Protein AF-A0A7J4FW94-F1 (afdb_monomer_lite)

pLDDT: mean 85.37, std 9.9, range [46.47, 96.25]

Radius of gyration: 29.59 Å; chains: 1; bounding box: 64×54×80 Å

Foldseek 3Di:
DVVVVVVVVVVVCVPDPVVVVVCPVVVVVVVVVVCCVVPNDPDFCLALWAKKKKFWAPDDADPVLVVQLVVVVVVVVFAPWDWDWDADPPPRTIMIIIDTSHHDDCVVCVVSCCVRRNDAAQKKKKKWAAPDDADPCNQVVLCVQQDVFKDWDADPVRSMIMIIGNDDDPVSSVVVVCVRGPPPIDMDIDHHGIDMDTHDNNVNVVCCCPVVND

Sequence (214 aa):
MSKIFDDMYSKLTERVNYKLLFLVPVILAAVMIFLIILRGIPLGIDFQGGTLIKVTLDTPIDTTILNGLRTDLESMGLEDLRIYLGRERVTGENILTIKTLTFVNKTRIFPILESHLGELSEIDIVTTYIIENIPPGFEDKLKSRLGGHVDVQFDRNTSLLRISAYELDEKQIFFILQNYLSENLTVNFEKKNFNMKVVGPTLGKAFREQGMGA

Secondary structure (DSSP, 8-state):
-HHHHHHHHHHHHHHS-HHHHTHHHHHHHHHHHHHHHHH-----HHHH-EEEEEEEESSPPPHHHHHHHHHHHHHTT-TT-EEEEEE-TTT--EEEEEEESS---HHHHHHHHHHHH----SSEEEEEE--S-PPTTHHHHHHHHH-TT-EEEEETTTTEEEEEESS--HHHHHHHHHTTS-S---EEEE---EEEEEEP-HHHHHHHHHHS--

Structure (mmCIF, N/CA/C/O backbone):
data_AF-A0A7J4FW94-F1
#
_entry.id   AF-A0A7J4FW94-F1
#
loop_
_atom_site.group_PDB
_atom_site.id
_atom_site.type_symbol
_atom_site.label_atom_id
_atom_site.label_alt_id
_atom_site.label_comp_id
_atom_site.label_asym_id
_atom_site.label_entity_id
_atom_site.label_seq_id
_atom_site.pdbx_PDB_ins_code
_atom_site.Cartn_x
_atom_site.Cartn_y
_atom_site.Cartn_z
_atom_site.occupancy
_atom_site.B_iso_or_equiv
_atom_site.auth_seq_id
_atom_site.auth_comp_id
_atom_site.auth_asym_id
_atom_site.auth_atom_id
_atom_site.pdbx_PDB_model_num
ATOM 1 N N . MET A 1 1 ? 24.490 43.438 -41.515 1.00 52.56 1 MET A N 1
ATOM 2 C CA . MET A 1 1 ? 24.451 42.230 -40.665 1.00 52.56 1 MET A CA 1
ATOM 3 C C . MET A 1 1 ? 24.293 40.942 -41.482 1.00 52.56 1 MET A C 1
ATOM 5 O O . MET A 1 1 ? 24.972 39.993 -41.134 1.00 52.56 1 MET A O 1
ATOM 9 N N . SER A 1 2 ? 23.534 40.898 -42.596 1.00 62.56 2 SER A N 1
ATOM 10 C CA . SER A 1 2 ? 23.384 39.657 -43.400 1.00 62.56 2 SER A CA 1
ATOM 11 C C . SER A 1 2 ? 24.680 39.163 -44.067 1.00 62.56 2 SER A C 1
ATOM 13 O O . SER A 1 2 ? 25.006 37.996 -43.923 1.00 62.56 2 SER A O 1
ATOM 15 N N . LYS A 1 3 ? 25.495 40.049 -44.667 1.00 62.38 3 LYS A N 1
ATOM 16 C CA . LYS A 1 3 ? 26.733 39.657 -45.381 1.00 62.38 3 LYS A CA 1
ATOM 17 C C . LYS A 1 3 ? 27.748 38.855 -44.552 1.00 62.38 3 LYS A C 1
ATOM 19 O O . LYS A 1 3 ? 28.497 38.074 -45.119 1.00 62.38 3 LYS A O 1
ATOM 24 N N . ILE A 1 4 ? 27.794 39.059 -43.232 1.00 65.44 4 ILE A N 1
ATOM 25 C CA . ILE A 1 4 ? 28.706 38.323 -42.337 1.00 65.44 4 ILE A CA 1
ATOM 26 C C . ILE A 1 4 ? 28.192 36.897 -42.109 1.00 65.44 4 ILE A C 1
ATOM 28 O O . ILE A 1 4 ? 28.977 35.955 -42.126 1.00 65.44 4 ILE A O 1
ATOM 32 N N . PHE A 1 5 ? 26.875 36.732 -41.949 1.00 62.81 5 PHE A N 1
ATOM 33 C CA . PHE A 1 5 ? 26.258 35.409 -41.875 1.00 62.81 5 PHE A CA 1
ATOM 34 C C . PHE A 1 5 ? 26.373 34.678 -43.215 1.00 62.81 5 PHE A C 1
ATOM 36 O O . PHE A 1 5 ? 26.763 33.517 -43.220 1.00 62.81 5 PHE A O 1
ATOM 43 N N . ASP A 1 6 ? 26.138 35.363 -44.335 1.00 65.50 6 ASP A N 1
ATOM 44 C CA . ASP A 1 6 ? 26.256 34.781 -45.677 1.00 65.50 6 ASP A CA 1
ATOM 45 C C . ASP A 1 6 ? 27.689 34.280 -45.960 1.00 65.50 6 ASP A C 1
ATOM 47 O O . ASP A 1 6 ? 27.870 33.174 -46.467 1.00 65.50 6 ASP A O 1
ATOM 51 N N . ASP A 1 7 ? 28.719 35.035 -45.556 1.00 69.62 7 ASP A N 1
ATOM 52 C CA . ASP A 1 7 ? 30.130 34.642 -45.702 1.00 69.62 7 ASP A CA 1
ATOM 53 C C . ASP A 1 7 ? 30.524 33.486 -44.761 1.00 69.62 7 ASP A C 1
ATOM 55 O O . ASP A 1 7 ? 31.273 32.586 -45.146 1.00 69.62 7 ASP A O 1
ATOM 59 N N . MET A 1 8 ? 29.978 33.453 -43.539 1.00 63.09 8 MET A N 1
ATOM 60 C CA . MET A 1 8 ? 30.178 32.332 -42.614 1.00 63.09 8 MET A CA 1
ATOM 61 C C . MET A 1 8 ? 29.514 31.044 -43.107 1.00 63.09 8 MET A C 1
ATOM 63 O O . MET A 1 8 ? 30.152 29.992 -43.081 1.00 63.09 8 MET A O 1
ATOM 67 N N . TYR A 1 9 ? 28.264 31.113 -43.575 1.00 63.78 9 TYR A N 1
ATOM 68 C CA . TYR A 1 9 ? 27.556 29.963 -44.143 1.00 63.78 9 TYR A CA 1
ATOM 69 C C . TYR A 1 9 ? 28.253 29.458 -45.407 1.00 63.78 9 TYR A C 1
ATOM 71 O O . TYR A 1 9 ? 28.489 28.257 -45.515 1.00 63.78 9 TYR A O 1
ATOM 79 N N . SER A 1 10 ? 28.671 30.365 -46.298 1.00 66.06 10 SER A N 1
ATOM 80 C CA . SER A 1 10 ? 29.433 30.034 -47.507 1.00 66.06 10 SER A CA 1
ATOM 81 C C . SER A 1 10 ? 30.714 29.256 -47.174 1.00 66.06 10 SER A C 1
ATOM 83 O O . SER A 1 10 ? 30.904 28.137 -47.656 1.00 66.06 10 SER A O 1
ATOM 85 N N . LYS A 1 11 ? 31.529 29.760 -46.234 1.00 65.62 11 LYS A N 1
ATOM 86 C CA . LYS A 1 11 ? 32.776 29.104 -45.790 1.00 65.62 11 LYS A CA 1
ATOM 87 C C . LYS A 1 11 ? 32.553 27.760 -45.090 1.00 65.62 11 LYS A C 1
ATOM 89 O O . LYS A 1 11 ? 33.383 26.857 -45.215 1.00 65.62 11 LYS A O 1
ATOM 94 N N . LEU A 1 12 ? 31.446 27.605 -44.361 1.00 61.81 12 LEU A N 1
ATOM 95 C CA . LEU A 1 12 ? 31.038 26.329 -43.758 1.00 61.81 12 LEU A CA 1
ATOM 96 C C . LEU A 1 12 ? 30.643 25.301 -44.829 1.00 61.81 12 LEU A C 1
ATOM 98 O O . LEU A 1 12 ? 31.068 24.149 -44.752 1.00 61.81 12 LEU A O 1
ATOM 102 N N . THR A 1 13 ? 29.889 25.720 -45.848 1.00 61.09 13 THR A N 1
ATOM 103 C CA . THR A 1 13 ? 29.451 24.849 -46.953 1.00 61.09 13 THR A CA 1
ATOM 104 C C . THR A 1 13 ? 30.549 24.525 -47.968 1.00 61.09 13 THR A C 1
ATOM 106 O O . THR A 1 13 ? 30.463 23.508 -48.650 1.00 61.09 13 THR A O 1
ATOM 109 N N . GLU A 1 14 ? 31.593 25.351 -48.056 1.00 66.88 14 GLU A N 1
ATOM 110 C CA . GLU A 1 14 ? 32.739 25.141 -48.950 1.00 66.88 14 GLU A CA 1
ATOM 111 C C . GLU A 1 14 ? 33.724 24.096 -48.394 1.00 66.88 14 GLU A C 1
ATOM 113 O O . GLU A 1 14 ? 34.316 23.328 -49.150 1.00 66.88 14 GLU A O 1
ATOM 118 N N . ARG A 1 15 ? 33.869 24.011 -47.061 1.00 66.31 15 ARG A N 1
ATOM 119 C CA . ARG A 1 15 ? 34.731 23.013 -46.398 1.00 66.31 15 ARG A CA 1
ATOM 120 C C . ARG A 1 15 ? 34.029 21.704 -46.060 1.00 66.31 15 ARG A C 1
ATOM 122 O O . ARG A 1 15 ? 34.691 20.672 -45.975 1.00 66.31 15 ARG A O 1
ATOM 129 N N . VAL A 1 16 ? 32.717 21.730 -45.836 1.00 67.44 16 VAL A N 1
ATOM 130 C CA . VAL A 1 16 ? 31.944 20.544 -45.463 1.00 67.44 16 VAL A CA 1
ATOM 131 C C . VAL A 1 16 ? 30.993 20.199 -46.597 1.00 67.44 16 VAL A C 1
ATOM 133 O O . VAL A 1 16 ? 30.073 20.951 -46.904 1.00 67.44 16 VAL A O 1
ATOM 136 N N . ASN A 1 17 ? 31.198 19.034 -47.213 1.00 73.88 17 ASN A N 1
ATOM 137 C CA . ASN A 1 17 ? 30.331 18.548 -48.278 1.00 73.88 17 ASN A CA 1
ATOM 138 C C . ASN A 1 17 ? 28.892 18.420 -47.746 1.00 73.88 17 ASN A C 1
ATOM 140 O O . ASN A 1 17 ? 28.599 17.537 -46.941 1.00 73.88 17 ASN A O 1
ATOM 144 N N . TYR A 1 18 ? 27.993 19.298 -48.193 1.00 69.25 18 TYR A N 1
ATOM 145 C CA . TYR A 1 18 ? 26.595 19.352 -47.749 1.00 69.25 18 TYR A CA 1
ATOM 146 C C . TYR A 1 18 ? 25.851 18.017 -47.933 1.00 69.25 18 TYR A C 1
ATOM 148 O O . TYR A 1 18 ? 24.944 17.701 -47.164 1.00 69.25 18 TYR A O 1
ATOM 156 N N . LYS A 1 19 ? 26.277 17.184 -48.896 1.00 72.00 19 LYS A N 1
ATOM 157 C CA . LYS A 1 19 ? 25.751 15.822 -49.084 1.00 72.00 19 LYS A CA 1
ATOM 158 C C . LYS A 1 19 ? 26.075 14.906 -47.901 1.00 72.00 19 LYS A C 1
ATOM 160 O O . LYS A 1 19 ? 25.295 14.016 -47.585 1.00 72.00 19 LYS A O 1
ATOM 165 N N . LEU A 1 20 ? 27.206 15.138 -47.235 1.00 74.44 20 LEU A N 1
ATOM 166 C CA . LEU A 1 20 ? 27.639 14.403 -46.048 1.00 74.44 20 LEU A CA 1
ATOM 167 C C . LEU A 1 20 ? 26.906 14.887 -44.787 1.00 74.44 20 LEU A C 1
ATOM 169 O O . LEU A 1 20 ? 26.570 14.083 -43.925 1.00 74.44 20 LEU A O 1
ATOM 173 N N . LEU A 1 21 ? 26.587 16.183 -44.707 1.00 80.44 21 LEU A N 1
ATOM 174 C CA . LEU A 1 21 ? 25.764 16.748 -43.629 1.00 80.44 21 LEU A CA 1
ATOM 175 C C . LEU A 1 21 ? 24.329 16.197 -43.642 1.00 80.44 21 LEU A C 1
ATOM 177 O O . LEU A 1 21 ? 23.755 15.980 -42.579 1.00 80.44 21 LEU A O 1
ATOM 181 N N . PHE A 1 22 ? 23.775 15.888 -44.819 1.00 83.56 22 PHE A N 1
ATOM 182 C CA . PHE A 1 22 ? 22.465 15.233 -44.940 1.00 83.56 22 PHE A CA 1
ATOM 183 C C . PHE A 1 22 ? 22.431 13.820 -44.333 1.00 83.56 22 PHE A C 1
ATOM 185 O O . PHE A 1 22 ? 21.380 13.356 -43.896 1.00 83.56 22 PHE A O 1
ATOM 192 N N . LEU A 1 23 ? 23.577 13.135 -44.256 1.00 86.81 23 LEU A N 1
ATOM 193 C CA . LEU A 1 23 ? 23.662 11.816 -43.626 1.00 86.81 23 LEU A CA 1
ATOM 194 C C . LEU A 1 23 ? 23.638 11.894 -42.097 1.00 86.81 23 LEU A C 1
ATOM 196 O O . LEU A 1 23 ? 23.316 10.899 -41.455 1.00 86.81 23 LEU A O 1
ATOM 200 N N . VAL A 1 24 ? 23.931 13.051 -41.494 1.00 87.94 24 VAL A N 1
ATOM 201 C CA . VAL A 1 24 ? 24.009 13.186 -40.031 1.00 87.94 24 VAL A CA 1
ATOM 202 C C . VAL A 1 24 ? 22.664 12.879 -39.347 1.00 87.94 24 VAL A C 1
ATOM 204 O O . VAL A 1 24 ? 22.660 12.030 -38.453 1.00 87.94 24 VAL A O 1
ATOM 207 N N . PRO A 1 25 ? 21.510 13.449 -39.762 1.00 91.81 25 PRO A N 1
ATOM 208 C CA . PRO A 1 25 ? 20.209 13.067 -39.206 1.00 91.81 25 PRO A CA 1
ATOM 209 C C . PRO A 1 25 ? 19.866 11.589 -39.422 1.00 91.81 25 PRO A C 1
ATOM 211 O O . PRO A 1 25 ? 19.299 10.958 -38.535 1.00 91.81 25 PRO A O 1
ATOM 214 N N . VAL A 1 26 ? 20.237 11.022 -40.576 1.00 92.00 26 VAL A N 1
ATOM 215 C CA . VAL A 1 26 ? 19.977 9.612 -40.910 1.00 92.00 26 VAL A CA 1
ATOM 216 C C . VAL A 1 26 ? 20.769 8.682 -39.992 1.00 92.00 26 VAL A C 1
ATOM 218 O O . VAL A 1 26 ? 20.216 7.728 -39.450 1.00 92.00 26 VAL A O 1
ATOM 221 N N . ILE A 1 27 ? 22.049 8.985 -39.765 1.00 93.31 27 ILE A N 1
ATOM 222 C CA . ILE A 1 27 ? 22.915 8.232 -38.854 1.00 93.31 27 ILE A CA 1
ATOM 223 C C . ILE A 1 27 ? 22.401 8.353 -37.415 1.00 93.31 27 ILE A C 1
ATOM 225 O O . ILE A 1 27 ? 22.306 7.343 -36.724 1.00 93.31 27 ILE A O 1
ATOM 229 N N . LEU A 1 28 ? 22.009 9.551 -36.968 1.00 94.25 28 LEU A N 1
ATOM 230 C CA . LEU A 1 28 ? 21.422 9.746 -35.637 1.00 94.25 28 LEU A CA 1
ATOM 231 C C . LEU A 1 28 ? 20.124 8.951 -35.457 1.00 94.25 28 LEU A C 1
ATOM 233 O O . LEU A 1 28 ? 19.954 8.293 -34.433 1.00 94.25 28 LEU A O 1
ATOM 237 N N . ALA A 1 29 ? 19.242 8.954 -36.458 1.00 94.50 29 ALA A N 1
ATOM 238 C CA . ALA A 1 29 ? 18.016 8.163 -36.435 1.00 94.50 29 ALA A CA 1
ATOM 239 C C . ALA A 1 29 ? 18.316 6.656 -36.382 1.00 94.50 29 ALA A C 1
ATOM 241 O O . ALA A 1 29 ? 17.720 5.941 -35.579 1.00 94.50 29 ALA A O 1
ATOM 242 N N . ALA A 1 30 ? 19.280 6.176 -37.173 1.00 94.69 30 ALA A N 1
ATOM 243 C CA . ALA A 1 30 ? 19.700 4.778 -37.153 1.00 94.69 30 ALA A CA 1
ATOM 244 C C . ALA A 1 30 ? 20.274 4.371 -35.786 1.00 94.69 30 ALA A C 1
ATOM 246 O O . ALA A 1 30 ? 19.915 3.319 -35.261 1.00 94.69 30 ALA A O 1
ATOM 247 N N . VAL A 1 31 ? 21.103 5.223 -35.171 1.00 94.75 31 VAL A N 1
ATOM 248 C CA . VAL A 1 31 ? 21.629 5.005 -33.814 1.00 94.75 31 VAL A CA 1
ATOM 249 C C . VAL A 1 31 ? 20.496 4.985 -32.787 1.00 94.75 31 VAL A C 1
ATOM 251 O O . VAL A 1 31 ? 20.474 4.103 -31.935 1.00 94.75 31 VAL A O 1
ATOM 254 N N . MET A 1 32 ? 19.524 5.897 -32.875 1.00 91.00 32 MET A N 1
ATOM 255 C CA . MET A 1 32 ? 18.361 5.894 -31.983 1.00 91.00 32 MET A CA 1
ATOM 256 C C . MET A 1 32 ? 17.539 4.610 -32.110 1.00 91.00 32 MET A C 1
ATOM 258 O O . MET A 1 32 ? 17.227 3.991 -31.096 1.00 91.00 32 MET A O 1
ATOM 262 N N . ILE A 1 33 ? 17.221 4.181 -33.335 1.00 91.31 33 ILE A N 1
ATOM 263 C CA . ILE A 1 33 ? 16.478 2.937 -33.581 1.00 91.31 33 ILE A CA 1
ATOM 264 C C . ILE A 1 33 ? 17.266 1.738 -33.048 1.00 91.31 33 ILE A C 1
ATOM 266 O O . ILE A 1 33 ? 16.705 0.896 -32.354 1.00 91.31 33 ILE A O 1
ATOM 270 N N . PHE A 1 34 ? 18.572 1.686 -33.306 1.00 92.56 34 PHE A N 1
ATOM 271 C CA . PHE A 1 34 ? 19.442 0.627 -32.803 1.00 92.56 34 PHE A CA 1
ATOM 272 C C . PHE A 1 34 ? 19.450 0.562 -31.268 1.00 92.56 34 PHE A C 1
ATOM 274 O O . PHE A 1 34 ? 19.323 -0.519 -30.694 1.00 92.56 34 PHE A O 1
ATOM 281 N N . LEU A 1 35 ? 19.526 1.712 -30.590 1.00 89.75 35 LEU A N 1
ATOM 282 C CA . LEU A 1 35 ? 19.442 1.785 -29.129 1.00 89.75 35 LEU A CA 1
ATOM 283 C C . LEU A 1 35 ? 18.079 1.320 -28.601 1.00 89.75 35 LEU A C 1
ATOM 285 O O . LEU A 1 35 ? 18.038 0.607 -27.599 1.00 89.75 35 LEU A O 1
ATOM 289 N N . ILE A 1 36 ? 16.986 1.684 -29.278 1.00 87.75 36 ILE A N 1
ATOM 290 C CA . ILE A 1 36 ? 15.629 1.241 -28.930 1.00 87.75 36 ILE A CA 1
ATOM 291 C C . ILE A 1 36 ? 15.486 -0.276 -29.109 1.00 87.75 36 ILE A C 1
ATOM 293 O O . ILE A 1 36 ? 14.897 -0.924 -28.252 1.00 87.75 36 ILE A O 1
ATOM 297 N N . ILE A 1 37 ? 16.047 -0.862 -30.171 1.00 86.19 37 ILE A N 1
ATOM 298 C CA . ILE A 1 37 ? 16.009 -2.317 -30.395 1.00 86.19 37 ILE A CA 1
ATOM 299 C C . ILE A 1 37 ? 16.798 -3.058 -29.307 1.00 86.19 37 ILE A C 1
ATOM 301 O O . ILE A 1 37 ? 16.321 -4.063 -28.791 1.00 86.19 37 ILE A O 1
ATOM 305 N N . LEU A 1 38 ? 17.986 -2.565 -28.937 1.00 85.94 38 LEU A N 1
ATOM 306 C CA . LEU A 1 38 ? 18.833 -3.223 -27.937 1.00 85.94 38 LEU A CA 1
ATOM 307 C C . LEU A 1 38 ? 18.297 -3.114 -26.508 1.00 85.94 38 LEU A C 1
ATOM 309 O O . LEU A 1 38 ? 18.414 -4.065 -25.741 1.00 85.94 38 LEU A O 1
ATOM 313 N N . ARG A 1 39 ? 17.788 -1.941 -26.116 1.00 79.44 39 ARG A N 1
ATOM 314 C CA . ARG A 1 39 ? 17.385 -1.665 -24.725 1.00 79.44 39 ARG A CA 1
ATOM 315 C C . ARG A 1 39 ? 15.878 -1.731 -24.496 1.00 79.44 39 ARG A C 1
ATOM 317 O O . ARG A 1 39 ? 15.449 -1.731 -23.346 1.00 79.44 39 ARG A O 1
ATOM 324 N N . GLY A 1 40 ? 15.085 -1.774 -25.562 1.00 74.94 40 GLY A N 1
ATOM 325 C CA . GLY A 1 40 ? 13.646 -1.555 -25.494 1.00 74.94 40 GLY A CA 1
ATOM 326 C C . GLY A 1 40 ? 13.292 -0.095 -25.193 1.00 74.94 40 GLY A C 1
ATOM 327 O O . GLY A 1 40 ? 14.148 0.758 -24.944 1.00 74.94 40 GLY A O 1
ATOM 328 N N . ILE A 1 41 ? 11.992 0.199 -25.207 1.00 76.00 41 ILE A N 1
ATOM 329 C CA . ILE A 1 41 ? 11.453 1.467 -24.708 1.00 76.00 41 ILE A CA 1
ATOM 330 C C . ILE A 1 41 ? 11.110 1.253 -23.228 1.00 76.00 41 ILE A C 1
ATOM 332 O O . ILE A 1 41 ? 10.344 0.333 -22.936 1.00 76.00 41 ILE A O 1
ATOM 336 N N . PRO A 1 42 ? 11.631 2.065 -22.288 1.00 69.81 42 PRO A N 1
ATOM 337 C CA . PRO A 1 42 ? 11.262 1.969 -20.880 1.00 69.81 42 PRO A CA 1
ATOM 338 C C . PRO A 1 42 ? 9.816 2.445 -20.705 1.00 69.81 42 PRO A C 1
ATOM 340 O O . PRO A 1 42 ? 9.536 3.630 -20.527 1.00 69.81 42 PRO A O 1
ATOM 343 N N . LEU A 1 43 ? 8.882 1.507 -20.824 1.00 79.38 43 LEU A N 1
ATOM 344 C CA . LEU A 1 43 ? 7.454 1.763 -20.718 1.00 79.38 43 LEU A CA 1
ATOM 345 C C . LEU A 1 43 ? 7.025 1.704 -19.251 1.00 79.38 43 LEU A C 1
ATOM 347 O O . LEU A 1 43 ? 7.392 0.779 -18.532 1.00 79.38 43 LEU A O 1
ATOM 351 N N . GLY A 1 44 ? 6.247 2.692 -18.813 1.00 81.06 44 GLY A N 1
ATOM 352 C CA . GLY A 1 44 ? 5.745 2.750 -17.442 1.00 81.06 44 GLY A CA 1
ATOM 353 C C . GLY A 1 44 ? 4.665 1.706 -17.138 1.00 81.06 44 GLY A C 1
ATOM 354 O O . GLY A 1 44 ? 4.187 0.989 -18.020 1.00 81.06 44 GLY A O 1
ATOM 355 N N . ILE A 1 45 ? 4.228 1.685 -15.878 1.00 85.69 45 ILE A N 1
ATOM 356 C CA . ILE A 1 45 ? 3.208 0.756 -15.366 1.00 85.69 45 ILE A CA 1
ATOM 357 C C . ILE A 1 45 ? 1.885 0.804 -16.151 1.00 85.69 45 ILE A C 1
ATOM 359 O O . ILE A 1 45 ? 1.252 -0.225 -16.339 1.00 85.69 45 ILE A O 1
ATOM 363 N N . ASP A 1 46 ? 1.501 1.959 -16.700 1.00 82.50 46 ASP A N 1
ATOM 364 C CA . ASP A 1 46 ? 0.264 2.101 -17.487 1.00 82.50 46 ASP A CA 1
ATOM 365 C C . ASP A 1 46 ? 0.335 1.394 -18.860 1.00 82.50 46 ASP A C 1
ATOM 367 O O . ASP A 1 46 ? -0.686 1.125 -19.498 1.00 82.50 46 ASP A O 1
ATOM 371 N N . PHE A 1 47 ? 1.548 1.075 -19.325 1.00 83.44 47 PHE A N 1
ATOM 372 C CA . PHE A 1 47 ? 1.802 0.390 -20.593 1.00 83.44 47 PHE A CA 1
ATOM 373 C C . PHE A 1 47 ? 2.078 -1.105 -20.428 1.00 83.44 47 PHE A C 1
ATOM 375 O O . PHE A 1 47 ? 1.654 -1.885 -21.277 1.00 83.44 47 PHE A O 1
ATOM 382 N N . GLN A 1 48 ? 2.786 -1.505 -19.370 1.00 85.62 48 GLN A N 1
ATOM 383 C CA . GLN A 1 48 ? 3.163 -2.908 -19.142 1.00 85.62 48 GLN A CA 1
ATOM 384 C C . GLN A 1 48 ? 2.262 -3.618 -18.120 1.00 85.62 48 GLN A C 1
ATOM 386 O O . GLN A 1 48 ? 2.141 -4.840 -18.145 1.00 85.62 48 GLN A O 1
ATOM 391 N N . GLY A 1 49 ? 1.547 -2.856 -17.294 1.00 89.00 49 GLY A N 1
ATOM 392 C CA . GLY A 1 49 ? 0.851 -3.365 -16.119 1.00 89.00 49 GLY A CA 1
ATOM 393 C C . GLY A 1 49 ? 1.800 -3.562 -14.936 1.00 89.00 49 GLY A C 1
ATOM 394 O O . GLY A 1 49 ? 3.010 -3.390 -15.061 1.00 89.00 49 GLY A O 1
ATOM 395 N N . GLY A 1 50 ? 1.238 -3.870 -13.769 1.00 92.94 50 GLY A N 1
ATOM 396 C CA . GLY A 1 50 ? 2.000 -4.146 -12.556 1.00 92.94 50 GLY A CA 1
ATOM 397 C C . GLY A 1 50 ? 1.235 -3.810 -11.283 1.00 92.94 50 GLY A C 1
ATOM 398 O O . GLY A 1 50 ? 0.003 -3.859 -11.242 1.00 92.94 50 GLY A O 1
ATOM 399 N N . THR A 1 51 ? 1.968 -3.442 -10.234 1.00 95.25 51 THR A N 1
ATOM 400 C CA . THR A 1 51 ? 1.405 -3.120 -8.919 1.00 95.25 51 THR A CA 1
ATOM 401 C C . THR A 1 51 ? 1.779 -1.709 -8.479 1.00 95.25 51 THR A C 1
ATOM 403 O O . THR A 1 51 ? 2.945 -1.311 -8.517 1.00 95.25 51 THR A O 1
ATOM 406 N N . LEU A 1 52 ? 0.775 -0.964 -8.020 1.00 95.19 52 LEU A N 1
ATOM 407 C CA . LEU A 1 52 ? 0.921 0.320 -7.347 1.00 95.19 52 LEU A CA 1
ATOM 408 C C . LEU A 1 52 ? 0.491 0.166 -5.890 1.00 95.19 52 LEU A C 1
ATOM 410 O O . LEU A 1 52 ? -0.663 -0.158 -5.617 1.00 95.19 52 LEU A O 1
ATOM 414 N N . ILE A 1 53 ? 1.396 0.458 -4.965 1.00 96.25 53 ILE A N 1
ATOM 415 C CA . ILE A 1 53 ? 1.113 0.487 -3.532 1.00 96.25 53 ILE A CA 1
ATOM 416 C C . ILE A 1 53 ? 1.312 1.913 -3.042 1.00 96.25 53 ILE A C 1
ATOM 418 O O . ILE A 1 53 ? 2.292 2.574 -3.392 1.00 96.25 53 ILE A O 1
ATOM 422 N N . LYS A 1 54 ? 0.365 2.390 -2.245 1.00 95.12 54 LYS A N 1
ATOM 423 C CA . LYS A 1 54 ? 0.439 3.660 -1.537 1.00 95.12 54 LYS A CA 1
ATOM 424 C C . LYS A 1 54 ? 0.230 3.402 -0.057 1.00 95.12 54 LYS A C 1
ATOM 426 O O . LYS A 1 54 ? -0.742 2.746 0.308 1.00 95.12 54 LYS A O 1
ATOM 431 N N . VAL A 1 55 ? 1.136 3.934 0.750 1.00 95.62 55 VAL A N 1
ATOM 432 C CA . VAL A 1 55 ? 1.040 3.912 2.204 1.00 95.62 55 VAL A CA 1
ATOM 433 C C . VAL A 1 55 ? 1.050 5.348 2.706 1.00 95.62 55 VAL A C 1
ATOM 435 O O . VAL A 1 55 ? 1.970 6.099 2.378 1.00 95.62 55 VAL A O 1
ATOM 438 N N . THR A 1 56 ? 0.018 5.734 3.442 1.00 94.19 56 THR A N 1
ATOM 439 C CA . THR A 1 56 ? -0.048 6.996 4.180 1.00 94.19 56 THR A CA 1
ATOM 440 C C . THR A 1 56 ? 0.690 6.821 5.500 1.00 94.19 56 THR A C 1
ATOM 442 O O . THR A 1 56 ? 0.588 5.780 6.138 1.00 94.19 56 THR A O 1
ATOM 445 N N . LEU A 1 57 ? 1.474 7.817 5.890 1.00 91.31 57 LEU A N 1
ATOM 446 C CA . LEU A 1 57 ? 2.367 7.739 7.035 1.00 91.31 57 LEU A CA 1
ATOM 447 C C . LEU A 1 57 ? 2.093 8.906 7.975 1.00 91.31 57 LEU A C 1
ATOM 449 O O . LEU A 1 57 ? 2.140 10.070 7.559 1.00 91.31 57 LEU A O 1
ATOM 453 N N . ASP A 1 58 ? 1.897 8.590 9.250 1.00 83.94 58 ASP A N 1
ATOM 454 C CA . ASP A 1 58 ? 1.680 9.596 10.292 1.00 83.94 58 ASP A CA 1
ATOM 455 C C . ASP A 1 58 ? 2.941 10.426 10.537 1.00 83.94 58 ASP A C 1
ATOM 457 O O . ASP A 1 58 ? 2.886 11.636 10.765 1.00 83.94 58 ASP A O 1
ATOM 461 N N . THR A 1 59 ? 4.107 9.784 10.432 1.00 84.69 59 THR A N 1
ATOM 462 C CA . THR A 1 59 ? 5.410 10.422 10.614 1.00 84.69 59 THR A CA 1
ATOM 463 C C . THR A 1 59 ? 6.310 10.228 9.392 1.00 84.69 59 THR A C 1
ATOM 465 O O . THR A 1 59 ? 6.167 9.253 8.649 1.00 84.69 59 THR A O 1
ATOM 468 N N . PRO A 1 60 ? 7.233 11.168 9.124 1.00 84.31 60 PRO A N 1
ATOM 469 C CA . PRO A 1 60 ? 8.237 10.977 8.087 1.00 84.31 60 PRO A CA 1
ATOM 470 C C . PRO A 1 60 ? 9.110 9.760 8.408 1.00 84.31 60 PRO A C 1
ATOM 472 O O . PRO A 1 60 ? 9.631 9.649 9.515 1.00 84.31 60 PRO A O 1
ATOM 475 N N . ILE A 1 61 ? 9.307 8.882 7.426 1.00 87.06 61 ILE A N 1
ATOM 476 C CA . ILE A 1 61 ? 10.211 7.735 7.560 1.00 87.06 61 ILE A CA 1
ATOM 477 C C . ILE A 1 61 ? 11.658 8.228 7.467 1.00 87.06 61 ILE A C 1
ATOM 479 O O . ILE A 1 61 ? 11.986 9.075 6.627 1.00 87.06 61 ILE A O 1
ATOM 483 N N . ASP A 1 62 ? 12.526 7.683 8.314 1.00 88.19 62 ASP A N 1
ATOM 484 C CA . ASP A 1 62 ? 13.959 7.936 8.245 1.00 88.19 62 ASP A CA 1
ATOM 485 C C . ASP A 1 62 ? 14.616 7.236 7.033 1.00 88.19 62 ASP A C 1
ATOM 487 O O . ASP A 1 62 ? 14.041 6.407 6.324 1.00 88.19 62 ASP A O 1
ATOM 491 N N . THR A 1 63 ? 15.866 7.582 6.744 1.00 88.50 63 THR A N 1
ATOM 492 C CA . THR A 1 63 ? 16.582 6.962 5.621 1.00 88.50 63 THR A CA 1
ATOM 493 C C . THR A 1 63 ? 16.939 5.498 5.885 1.00 88.50 63 THR A C 1
ATOM 495 O O . THR A 1 63 ? 17.101 4.734 4.934 1.00 88.50 63 THR A O 1
ATOM 498 N N . THR A 1 64 ? 17.052 5.091 7.150 1.00 91.00 64 THR A N 1
ATOM 499 C CA . THR A 1 64 ? 17.445 3.737 7.556 1.00 91.00 64 THR A CA 1
ATOM 500 C C . THR A 1 64 ? 16.338 2.728 7.268 1.00 91.00 64 THR A C 1
ATOM 502 O O . THR A 1 64 ? 16.580 1.747 6.568 1.00 91.00 64 THR A O 1
ATOM 505 N N . ILE A 1 65 ? 15.119 3.003 7.735 1.00 91.50 65 ILE A N 1
ATOM 506 C CA . ILE A 1 65 ? 13.915 2.202 7.501 1.00 91.50 65 ILE A CA 1
ATOM 507 C C . ILE A 1 65 ? 13.627 2.141 6.002 1.00 91.50 65 ILE A C 1
ATOM 509 O O . ILE A 1 65 ? 13.376 1.065 5.466 1.00 91.50 65 ILE A O 1
ATOM 513 N N . LEU A 1 66 ? 13.743 3.266 5.285 1.00 93.19 66 LEU A N 1
ATOM 514 C CA . LEU A 1 66 ? 13.534 3.280 3.835 1.00 93.19 66 LEU A CA 1
ATOM 515 C C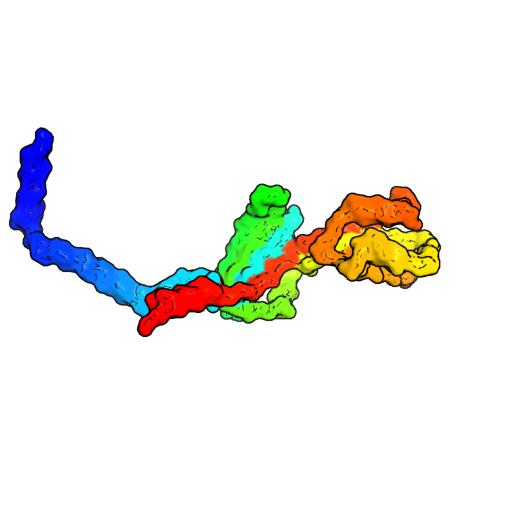 . LEU A 1 66 ? 14.526 2.370 3.091 1.00 93.19 66 LEU A C 1
ATOM 517 O O . LEU A 1 66 ? 14.141 1.680 2.145 1.00 93.19 66 LEU A O 1
ATOM 521 N N . ASN A 1 67 ? 15.799 2.369 3.494 1.00 93.88 67 ASN A N 1
ATOM 522 C CA . ASN A 1 67 ? 16.819 1.513 2.888 1.00 93.88 67 ASN A CA 1
ATOM 523 C C . ASN A 1 67 ? 16.624 0.034 3.255 1.00 93.88 67 ASN A C 1
ATOM 525 O O . ASN A 1 67 ? 16.818 -0.827 2.396 1.00 93.88 67 ASN A O 1
ATOM 529 N N . GLY A 1 68 ? 16.208 -0.258 4.492 1.00 94.50 68 GLY A N 1
ATOM 530 C CA . GLY A 1 68 ? 15.828 -1.607 4.920 1.00 94.50 68 GLY A CA 1
ATOM 531 C C . GLY A 1 68 ? 14.668 -2.144 4.086 1.00 94.50 68 GLY A C 1
ATOM 532 O O . GLY A 1 68 ? 14.802 -3.175 3.430 1.00 94.50 68 GLY A O 1
ATOM 533 N N . LEU A 1 69 ? 13.590 -1.365 3.986 1.00 95.44 69 LEU A N 1
ATOM 534 C CA . LEU A 1 69 ? 12.440 -1.693 3.152 1.00 95.44 69 LEU A CA 1
ATOM 535 C C . LEU A 1 69 ? 12.831 -1.908 1.686 1.00 95.44 69 LEU A C 1
ATOM 537 O O . LEU A 1 69 ? 12.370 -2.855 1.051 1.00 95.44 69 LEU A O 1
ATOM 541 N N . ARG A 1 70 ? 13.679 -1.034 1.127 1.00 94.94 70 ARG A N 1
ATOM 542 C CA . ARG A 1 70 ? 14.160 -1.184 -0.252 1.00 94.94 70 ARG A CA 1
ATOM 543 C C . ARG A 1 70 ? 14.888 -2.512 -0.440 1.00 94.94 70 ARG A C 1
ATOM 545 O O . ARG A 1 70 ? 14.588 -3.209 -1.399 1.00 94.94 70 ARG A O 1
ATOM 552 N N . THR A 1 71 ? 15.790 -2.858 0.472 1.00 95.19 71 THR A N 1
ATOM 553 C CA . THR A 1 71 ? 16.576 -4.098 0.402 1.00 95.19 71 THR A CA 1
ATOM 554 C C . THR A 1 71 ? 15.667 -5.328 0.418 1.00 95.19 71 THR A C 1
ATOM 556 O O . THR A 1 71 ? 15.812 -6.220 -0.418 1.00 95.19 71 THR A O 1
ATOM 559 N N . ASP A 1 72 ? 14.676 -5.347 1.309 1.00 95.75 72 ASP A N 1
ATOM 560 C CA . ASP A 1 72 ? 13.745 -6.470 1.421 1.00 95.75 72 ASP A CA 1
ATOM 561 C C . ASP A 1 72 ? 12.850 -6.593 0.183 1.00 95.75 72 ASP A C 1
ATOM 563 O O . ASP A 1 72 ? 12.651 -7.693 -0.332 1.00 95.75 72 ASP A O 1
ATOM 567 N N . LEU A 1 73 ? 12.366 -5.474 -0.363 1.00 94.62 73 LEU A N 1
ATOM 568 C CA . LEU A 1 73 ? 11.581 -5.478 -1.599 1.00 94.62 73 LEU A CA 1
ATOM 569 C C . LEU A 1 73 ? 12.420 -5.854 -2.833 1.00 94.62 73 LEU A C 1
ATOM 571 O O . LEU A 1 73 ? 11.922 -6.547 -3.719 1.00 94.62 73 LEU A O 1
ATOM 575 N N . GLU A 1 74 ? 13.687 -5.442 -2.901 1.00 93.56 74 GLU A N 1
ATOM 576 C CA . GLU A 1 74 ? 14.616 -5.842 -3.967 1.00 93.56 74 GLU A CA 1
ATOM 577 C C . GLU A 1 74 ? 14.915 -7.346 -3.912 1.00 93.56 74 GLU A C 1
ATOM 579 O O . GLU A 1 74 ? 14.971 -8.003 -4.955 1.00 93.56 74 GLU A O 1
ATOM 584 N N . SER A 1 75 ? 15.005 -7.924 -2.708 1.00 94.12 75 SER A N 1
ATOM 585 C CA . SER A 1 75 ? 15.212 -9.367 -2.515 1.00 94.12 75 SER A CA 1
ATOM 586 C C . SER A 1 75 ? 14.078 -10.230 -3.087 1.00 94.12 75 SER A C 1
ATOM 588 O O . SER A 1 75 ? 14.281 -11.402 -3.405 1.00 94.12 75 SER A O 1
ATOM 590 N N . MET A 1 76 ? 12.889 -9.649 -3.283 1.00 92.44 76 MET A N 1
ATOM 591 C CA . MET A 1 76 ? 11.751 -10.328 -3.906 1.00 92.44 76 MET A CA 1
ATOM 592 C C . MET A 1 76 ? 11.877 -10.459 -5.432 1.00 92.44 76 MET A C 1
ATOM 594 O O . MET A 1 76 ? 11.049 -11.143 -6.037 1.00 92.44 76 MET A O 1
ATOM 598 N N . GLY A 1 77 ? 12.868 -9.812 -6.060 1.00 92.25 77 GLY A N 1
ATOM 599 C CA . GLY A 1 77 ? 13.070 -9.854 -7.511 1.00 92.25 77 GLY A CA 1
ATOM 600 C C . GLY A 1 77 ? 11.989 -9.110 -8.301 1.00 92.25 77 GLY A C 1
ATOM 601 O O . GLY A 1 77 ? 11.588 -9.565 -9.369 1.00 92.25 77 GLY A O 1
ATOM 602 N N . LEU A 1 78 ? 11.478 -7.998 -7.763 1.00 92.88 78 LEU A N 1
ATOM 603 C CA . LEU A 1 78 ? 10.437 -7.189 -8.403 1.00 92.88 78 LEU A CA 1
ATOM 604 C C . LEU A 1 78 ? 10.998 -6.391 -9.590 1.00 92.88 78 LEU A C 1
ATOM 606 O O . LEU A 1 78 ? 11.999 -5.685 -9.468 1.00 92.88 78 LEU A O 1
ATOM 610 N N . GLU A 1 79 ? 10.320 -6.454 -10.733 1.00 90.56 79 GLU A N 1
ATOM 611 C CA . GLU A 1 79 ? 10.731 -5.764 -11.958 1.00 90.56 79 GLU A CA 1
ATOM 612 C C . GLU A 1 79 ? 10.450 -4.257 -11.878 1.00 90.56 79 GLU A C 1
ATOM 614 O O . GLU A 1 79 ? 9.351 -3.840 -11.491 1.00 90.56 79 GLU A O 1
ATOM 619 N N . ASP A 1 80 ? 11.445 -3.443 -12.262 1.00 90.19 80 ASP A N 1
ATOM 620 C CA . ASP A 1 80 ? 11.411 -1.968 -12.235 1.00 90.19 80 ASP A CA 1
ATOM 621 C C . ASP A 1 80 ? 10.811 -1.426 -10.923 1.00 90.19 80 ASP A C 1
ATOM 623 O O . ASP A 1 80 ? 9.898 -0.595 -10.919 1.00 90.19 80 ASP A O 1
ATOM 627 N N . LEU A 1 81 ? 11.292 -1.955 -9.792 1.00 93.75 81 LEU A N 1
ATOM 628 C CA . LEU A 1 81 ? 10.891 -1.505 -8.466 1.00 93.75 81 LEU A CA 1
ATOM 629 C C . LEU A 1 81 ? 11.314 -0.051 -8.254 1.00 93.75 81 LEU A C 1
ATOM 631 O O . LEU A 1 81 ? 12.492 0.301 -8.312 1.00 93.75 81 LEU A O 1
ATOM 635 N N . ARG A 1 82 ? 10.342 0.803 -7.942 1.00 93.56 82 ARG A N 1
ATOM 636 C CA . ARG A 1 82 ? 10.568 2.210 -7.621 1.00 93.56 82 ARG A CA 1
ATOM 637 C C . ARG A 1 82 ? 9.821 2.587 -6.362 1.00 93.56 82 ARG A C 1
ATOM 639 O O . ARG A 1 82 ? 8.627 2.327 -6.237 1.00 93.56 82 ARG A O 1
ATOM 646 N N . ILE A 1 83 ? 10.528 3.246 -5.455 1.00 94.56 83 ILE A N 1
ATOM 647 C CA . ILE A 1 83 ? 10.015 3.660 -4.153 1.00 94.56 83 ILE A CA 1
ATOM 648 C C . ILE A 1 83 ? 10.185 5.171 -4.040 1.00 94.56 83 ILE A C 1
ATOM 650 O O . ILE A 1 83 ? 11.294 5.685 -4.198 1.00 94.56 83 ILE A O 1
ATOM 654 N N . TYR A 1 84 ? 9.088 5.870 -3.770 1.00 92.75 84 TYR A N 1
ATOM 655 C CA . TYR A 1 84 ? 9.030 7.323 -3.694 1.00 92.75 84 TYR A CA 1
ATOM 656 C C . TYR A 1 84 ? 8.439 7.758 -2.365 1.00 92.75 84 TYR A C 1
ATOM 658 O O . TYR A 1 84 ? 7.373 7.284 -1.980 1.00 92.75 84 TYR A O 1
ATOM 666 N N . LEU A 1 85 ? 9.092 8.717 -1.721 1.00 93.06 85 LEU A N 1
ATOM 667 C CA . LEU A 1 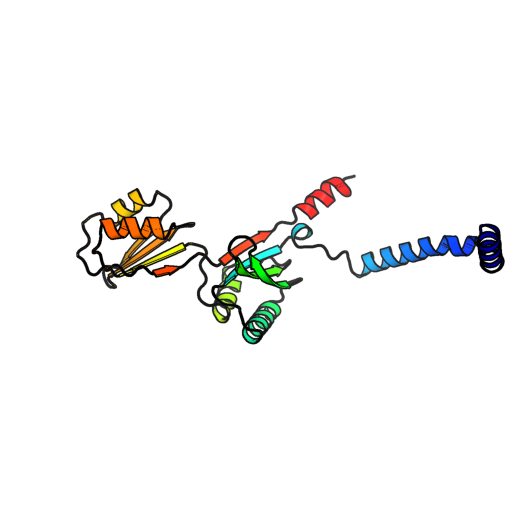85 ? 8.488 9.491 -0.649 1.00 93.06 85 LEU A CA 1
ATOM 668 C C . LEU A 1 85 ? 7.931 10.782 -1.234 1.00 93.06 85 LEU A C 1
ATOM 670 O O . LEU A 1 85 ? 8.568 11.441 -2.058 1.00 93.06 85 LEU A O 1
ATOM 674 N N . GLY A 1 86 ? 6.730 11.133 -0.813 1.00 90.19 86 GLY A N 1
ATOM 675 C CA . GLY A 1 86 ? 6.068 12.353 -1.220 1.00 90.19 86 GLY A CA 1
ATOM 676 C C . GLY A 1 86 ? 5.135 12.854 -0.138 1.00 90.19 86 GLY A C 1
ATOM 677 O O . GLY A 1 86 ? 5.007 12.269 0.934 1.00 90.19 86 GLY A O 1
ATOM 678 N N . ARG A 1 87 ? 4.467 13.957 -0.453 1.00 90.19 87 ARG A N 1
ATOM 679 C CA . ARG A 1 87 ? 3.438 14.542 0.391 1.00 90.19 87 ARG A CA 1
ATOM 680 C C . ARG A 1 87 ? 2.178 14.708 -0.433 1.00 90.19 87 ARG A C 1
ATOM 682 O O . ARG A 1 87 ? 2.247 15.207 -1.562 1.00 90.19 87 ARG A O 1
ATOM 689 N N . GLU A 1 88 ? 1.044 14.274 0.094 1.00 85.44 88 GLU A N 1
ATOM 690 C CA . GLU A 1 88 ? -0.223 14.506 -0.578 1.00 85.44 88 GLU A CA 1
ATOM 691 C C . GLU A 1 88 ? -0.540 15.997 -0.582 1.00 85.44 88 GLU A C 1
ATOM 693 O O . GLU A 1 88 ? -0.421 16.681 0.432 1.00 85.44 88 GLU A O 1
ATOM 698 N N . ARG A 1 89 ? -0.950 16.525 -1.736 1.00 83.25 89 ARG A N 1
ATOM 699 C CA . ARG A 1 89 ? -1.211 17.964 -1.874 1.00 83.25 89 ARG A CA 1
ATOM 700 C C . ARG A 1 89 ? -2.471 18.425 -1.148 1.00 83.25 89 ARG A C 1
ATOM 702 O O . ARG A 1 89 ? -2.561 19.602 -0.825 1.00 83.25 89 ARG A O 1
ATOM 709 N N . VAL A 1 90 ? -3.437 17.527 -0.960 1.00 81.69 90 VAL A N 1
ATOM 710 C CA . VAL A 1 90 ? -4.752 17.857 -0.397 1.00 81.69 90 VAL A CA 1
ATOM 711 C C . VAL A 1 90 ? -4.727 17.741 1.123 1.00 81.69 90 VAL A C 1
ATOM 713 O O . VAL A 1 90 ? -5.052 18.703 1.809 1.00 81.69 90 VAL A O 1
ATOM 716 N N . THR A 1 91 ? -4.310 16.588 1.643 1.00 81.38 91 THR A N 1
ATOM 717 C CA . THR A 1 91 ? -4.299 16.295 3.085 1.00 81.38 91 THR A CA 1
ATOM 718 C C . THR A 1 91 ? -3.019 16.773 3.771 1.00 81.38 91 THR A C 1
ATOM 720 O O . THR A 1 91 ? -3.011 17.017 4.973 1.00 81.38 91 THR A O 1
ATOM 723 N N . GLY A 1 92 ? -1.924 16.947 3.020 1.00 84.81 92 GLY A N 1
ATOM 724 C CA . GLY A 1 92 ? -0.610 17.232 3.592 1.00 84.81 92 GLY A CA 1
ATOM 725 C C . GLY A 1 92 ? 0.028 16.021 4.278 1.00 84.81 92 GLY A C 1
ATOM 726 O O . GLY A 1 92 ? 1.045 16.189 4.955 1.00 84.81 92 GLY A O 1
ATOM 727 N N . GLU A 1 93 ? -0.533 14.825 4.111 1.00 88.31 93 GLU A N 1
ATOM 728 C CA . GLU A 1 93 ? -0.016 13.589 4.696 1.00 88.31 93 GLU A CA 1
ATOM 729 C C . GLU A 1 93 ? 1.244 13.112 3.965 1.00 88.31 93 GLU A C 1
ATOM 731 O O . GLU A 1 93 ? 1.431 13.361 2.767 1.00 88.31 93 GLU A O 1
ATOM 736 N N . ASN A 1 94 ? 2.135 12.436 4.690 1.00 92.69 94 ASN A N 1
ATOM 737 C CA . ASN A 1 94 ? 3.305 11.813 4.084 1.00 92.69 94 ASN A CA 1
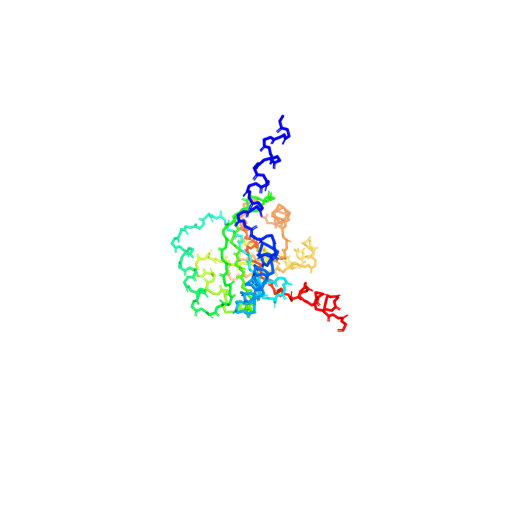ATOM 738 C C . ASN A 1 94 ? 2.863 10.529 3.380 1.00 92.69 94 ASN A C 1
ATOM 740 O O . ASN A 1 94 ? 2.121 9.734 3.946 1.00 92.69 94 ASN A O 1
ATOM 744 N N . ILE A 1 95 ? 3.319 10.318 2.148 1.00 94.00 95 ILE A N 1
ATOM 745 C CA . ILE A 1 95 ? 2.963 9.139 1.359 1.00 94.00 95 ILE A CA 1
ATOM 746 C C . ILE A 1 95 ? 4.227 8.437 0.883 1.00 94.00 95 ILE A C 1
ATOM 748 O O . ILE A 1 95 ? 5.078 9.035 0.220 1.00 94.00 95 ILE A O 1
ATOM 752 N N . LEU A 1 96 ? 4.286 7.133 1.128 1.00 95.19 96 LEU A N 1
ATOM 753 C CA . LEU A 1 96 ? 5.178 6.209 0.449 1.00 95.19 96 LEU A CA 1
ATOM 754 C C . LEU A 1 96 ? 4.455 5.606 -0.756 1.00 95.19 96 LEU A C 1
ATOM 756 O O . LEU A 1 96 ? 3.388 5.012 -0.632 1.00 95.19 96 LEU A O 1
ATOM 760 N N . THR A 1 97 ? 5.035 5.747 -1.942 1.00 95.38 97 THR A N 1
ATOM 761 C CA . THR A 1 97 ? 4.535 5.122 -3.168 1.00 95.38 97 THR A CA 1
ATOM 762 C C . THR A 1 97 ? 5.532 4.089 -3.661 1.00 95.38 97 THR A C 1
ATOM 764 O O . THR A 1 97 ? 6.672 4.432 -3.969 1.00 95.38 97 THR A O 1
ATOM 767 N N . ILE A 1 98 ? 5.084 2.847 -3.811 1.00 95.75 98 ILE A N 1
ATOM 768 C CA . ILE A 1 98 ? 5.861 1.755 -4.395 1.00 95.75 98 ILE A CA 1
ATOM 769 C C . ILE A 1 98 ? 5.224 1.389 -5.734 1.00 95.75 98 ILE A C 1
ATOM 771 O O . ILE A 1 98 ? 4.014 1.176 -5.830 1.00 95.75 98 ILE A O 1
ATOM 775 N N . LYS A 1 99 ? 6.039 1.346 -6.785 1.00 95.12 99 LYS A N 1
ATOM 776 C CA . LYS A 1 99 ? 5.645 0.939 -8.134 1.00 95.12 99 LYS A CA 1
ATOM 777 C C . LYS A 1 99 ? 6.531 -0.203 -8.588 1.00 95.12 99 LYS A C 1
ATOM 779 O O . LYS A 1 99 ? 7.736 -0.155 -8.379 1.00 95.12 99 LYS A O 1
ATOM 784 N N . THR A 1 100 ? 5.936 -1.192 -9.232 1.00 93.94 100 THR A N 1
ATOM 785 C CA . THR A 1 100 ? 6.657 -2.280 -9.894 1.00 93.94 100 THR A CA 1
ATOM 786 C C . THR A 1 100 ? 5.835 -2.777 -11.075 1.00 93.94 100 THR A C 1
ATOM 788 O O . THR A 1 100 ? 4.606 -2.669 -11.064 1.00 93.94 100 THR A O 1
ATOM 791 N N . LEU A 1 101 ? 6.508 -3.314 -12.090 1.00 92.44 101 LEU A N 1
ATOM 792 C CA . LEU A 1 101 ? 5.867 -3.980 -13.225 1.00 92.44 101 LEU A CA 1
ATOM 793 C C . LEU A 1 101 ? 5.433 -5.415 -12.890 1.00 92.44 101 LEU A C 1
ATOM 795 O O . LEU A 1 101 ? 4.657 -6.027 -13.617 1.00 92.44 101 LEU A O 1
ATOM 799 N N . THR A 1 102 ? 5.866 -5.942 -11.744 1.00 91.88 102 THR A N 1
ATOM 800 C CA . THR A 1 102 ? 5.440 -7.249 -11.251 1.00 91.88 102 THR A CA 1
ATOM 801 C C . THR A 1 102 ? 4.045 -7.178 -10.624 1.00 91.88 102 THR A C 1
ATOM 803 O O . THR A 1 102 ? 3.720 -6.269 -9.856 1.00 91.88 102 THR A O 1
ATOM 806 N N . PHE A 1 103 ? 3.209 -8.180 -10.904 1.00 91.88 103 PHE A N 1
ATOM 807 C CA . PHE A 1 103 ? 1.954 -8.400 -10.185 1.00 91.88 103 PHE A CA 1
ATOM 808 C C . PHE A 1 103 ? 2.253 -9.041 -8.831 1.00 91.88 103 PHE A C 1
ATOM 810 O O . PHE A 1 103 ? 2.595 -10.220 -8.741 1.00 91.88 103 PHE A O 1
ATOM 817 N N . VAL A 1 104 ? 2.155 -8.249 -7.770 1.00 91.75 104 VAL A N 1
ATOM 818 C CA . VAL A 1 104 ? 2.465 -8.691 -6.414 1.00 91.75 104 VAL A CA 1
ATOM 819 C C . VAL A 1 104 ? 1.178 -9.133 -5.730 1.00 91.75 104 VAL A C 1
ATOM 821 O O . VAL A 1 104 ? 0.119 -8.545 -5.928 1.00 91.75 104 VAL A O 1
ATOM 824 N N . ASN A 1 105 ? 1.260 -10.183 -4.917 1.00 90.69 105 ASN A N 1
ATOM 825 C CA . ASN A 1 105 ? 0.158 -10.588 -4.054 1.00 90.69 105 ASN A CA 1
ATOM 826 C C . ASN A 1 105 ? 0.277 -9.868 -2.706 1.00 90.69 105 ASN A C 1
ATOM 828 O O . ASN A 1 105 ? 1.349 -9.885 -2.093 1.00 90.69 105 ASN A O 1
ATOM 832 N N . LYS A 1 106 ? -0.837 -9.302 -2.227 1.00 90.31 106 LYS A N 1
ATOM 833 C CA . LYS A 1 106 ? -0.935 -8.650 -0.919 1.00 90.31 106 LYS A CA 1
ATOM 834 C C . LYS A 1 106 ? -0.333 -9.513 0.193 1.00 90.31 106 LYS A C 1
ATOM 836 O O . LYS A 1 106 ? 0.521 -9.028 0.918 1.00 90.31 106 LYS A O 1
ATOM 841 N N . THR A 1 107 ? -0.674 -10.800 0.271 1.00 90.56 107 THR A N 1
ATOM 842 C CA . THR A 1 107 ? -0.210 -11.706 1.341 1.00 90.56 107 THR A CA 1
ATOM 843 C C . THR A 1 107 ? 1.316 -11.814 1.432 1.00 90.56 107 THR A C 1
ATOM 845 O O . THR A 1 107 ? 1.841 -12.123 2.495 1.00 90.56 107 THR A O 1
ATOM 848 N N . ARG A 1 108 ? 2.046 -11.554 0.339 1.00 90.44 108 ARG A N 1
ATOM 849 C CA . ARG A 1 108 ? 3.516 -11.591 0.336 1.00 90.44 108 ARG A CA 1
ATOM 850 C C . ARG A 1 108 ? 4.150 -10.265 0.736 1.00 90.44 108 ARG A C 1
ATOM 852 O O . ARG A 1 108 ? 5.204 -10.281 1.355 1.00 90.44 108 ARG A O 1
ATOM 859 N N . ILE A 1 109 ? 3.549 -9.143 0.344 1.00 92.62 109 ILE A N 1
ATOM 860 C CA . ILE A 1 109 ? 4.143 -7.817 0.552 1.00 92.62 109 ILE A CA 1
ATOM 861 C C . ILE A 1 109 ? 3.708 -7.180 1.867 1.00 92.62 109 ILE A C 1
ATOM 863 O O . ILE A 1 109 ? 4.484 -6.449 2.467 1.00 92.62 109 ILE A O 1
ATOM 867 N N . PHE A 1 110 ? 2.499 -7.491 2.334 1.00 93.19 110 PHE A N 1
ATOM 868 C CA . PHE A 1 110 ? 1.928 -6.914 3.546 1.00 93.19 110 PHE A CA 1
ATOM 869 C C . PHE A 1 110 ? 2.836 -7.097 4.774 1.00 93.19 110 PHE A C 1
ATOM 871 O O . PHE A 1 110 ? 3.169 -6.084 5.377 1.00 93.19 110 PHE A O 1
ATOM 878 N N . PRO A 1 111 ? 3.371 -8.304 5.071 1.00 94.38 111 PRO A N 1
ATOM 879 C CA . PRO A 1 111 ? 4.226 -8.493 6.247 1.00 94.38 111 PRO A CA 1
ATOM 880 C C . PRO A 1 111 ? 5.550 -7.719 6.176 1.00 94.38 111 PRO A C 1
ATOM 882 O O . PRO A 1 111 ? 6.057 -7.270 7.197 1.00 94.38 111 PRO A O 1
ATOM 885 N N . ILE A 1 112 ? 6.108 -7.552 4.970 1.00 94.56 112 ILE A N 1
ATOM 886 C CA . ILE A 1 112 ? 7.343 -6.781 4.750 1.00 94.56 112 ILE A CA 1
ATOM 887 C C . ILE A 1 112 ? 7.069 -5.296 4.979 1.00 94.56 112 ILE A C 1
ATOM 889 O O . ILE A 1 112 ? 7.870 -4.589 5.575 1.00 94.56 112 ILE A O 1
ATOM 893 N N . LEU A 1 113 ? 5.930 -4.797 4.502 1.00 94.69 113 LEU A N 1
ATOM 894 C CA . LEU A 1 113 ? 5.570 -3.408 4.739 1.00 94.69 113 LEU A CA 1
ATOM 895 C C . LEU A 1 113 ? 5.302 -3.166 6.227 1.00 94.69 113 LEU A C 1
ATOM 897 O O . LEU A 1 113 ? 5.824 -2.196 6.763 1.00 94.69 113 LEU A O 1
ATOM 901 N N . GLU A 1 114 ? 4.586 -4.061 6.908 1.00 94.06 114 GLU A N 1
ATOM 902 C CA . GLU A 1 114 ? 4.313 -3.923 8.343 1.00 94.06 114 GLU A CA 1
ATOM 903 C C . GLU A 1 114 ? 5.581 -3.949 9.201 1.00 94.06 114 GLU A C 1
ATOM 905 O O . GLU A 1 114 ? 5.702 -3.166 10.143 1.00 94.06 114 GLU A O 1
ATOM 910 N N . SER A 1 115 ? 6.572 -4.779 8.850 1.00 94.25 115 SER A N 1
ATOM 911 C CA . SER A 1 115 ? 7.826 -4.852 9.610 1.00 94.25 115 SER A CA 1
ATOM 912 C C . SER A 1 115 ? 8.637 -3.555 9.588 1.00 94.25 115 SER A C 1
ATOM 914 O O . SER A 1 115 ? 9.449 -3.337 10.484 1.00 94.25 115 SER A O 1
ATOM 916 N N . HIS A 1 116 ? 8.437 -2.705 8.575 1.00 93.06 116 HIS A N 1
ATOM 917 C CA . HIS A 1 116 ? 9.148 -1.430 8.423 1.00 93.06 116 HIS A CA 1
ATOM 918 C C . HIS A 1 116 ? 8.279 -0.211 8.737 1.00 93.06 116 HIS A C 1
ATOM 920 O O . HIS A 1 116 ? 8.800 0.809 9.178 1.00 93.06 116 HIS A O 1
ATOM 926 N N . LEU A 1 117 ? 6.974 -0.287 8.477 1.00 92.50 117 LEU A N 1
ATOM 927 C CA . LEU A 1 117 ? 6.067 0.865 8.481 1.00 92.50 117 LEU A CA 1
ATOM 928 C C . LEU A 1 117 ? 5.079 0.860 9.653 1.00 92.50 117 LEU A C 1
ATOM 930 O O . LEU A 1 117 ? 4.415 1.871 9.872 1.00 92.50 117 LEU A O 1
ATOM 934 N N . GLY A 1 118 ? 4.999 -0.237 10.411 1.00 90.50 118 GLY A N 1
ATOM 935 C CA . GLY A 1 118 ? 3.998 -0.425 11.457 1.00 90.50 118 GLY A CA 1
ATOM 936 C C . GLY A 1 118 ? 2.688 -0.997 10.918 1.00 90.50 118 GLY A C 1
ATOM 937 O O . GLY A 1 118 ? 2.639 -1.535 9.816 1.00 90.50 118 GLY A O 1
ATOM 938 N N . GLU A 1 119 ? 1.627 -0.911 11.717 1.00 90.56 119 GLU A N 1
ATOM 939 C CA . GLU A 1 119 ? 0.332 -1.512 11.390 1.00 90.56 119 GLU A CA 1
ATOM 940 C C . GLU A 1 119 ? -0.294 -0.885 10.138 1.00 90.56 119 GLU A C 1
ATOM 942 O O . GLU A 1 119 ? -0.349 0.340 9.976 1.00 90.56 119 GLU A O 1
ATOM 947 N N . LEU A 1 120 ? -0.764 -1.744 9.232 1.00 92.94 120 LEU A N 1
ATOM 948 C CA . LEU A 1 120 ? -1.373 -1.334 7.975 1.00 92.94 120 LEU A CA 1
ATOM 949 C C . LEU A 1 120 ? -2.857 -1.684 7.960 1.00 92.94 120 LEU A C 1
ATOM 951 O O . LEU A 1 120 ? -3.252 -2.810 8.249 1.00 92.94 120 LEU A O 1
ATOM 955 N N . SER A 1 121 ? -3.683 -0.741 7.519 1.00 92.19 121 SER A N 1
ATOM 956 C CA . SER A 1 121 ? -5.121 -0.938 7.381 1.00 92.19 121 SER A CA 1
ATOM 957 C C . SER A 1 121 ? -5.653 -0.412 6.050 1.00 92.19 121 SER A C 1
ATOM 959 O O . SER A 1 121 ? -5.320 0.682 5.591 1.00 92.19 121 SER A O 1
ATOM 961 N N . GLU A 1 122 ? -6.524 -1.206 5.426 1.00 91.81 122 GLU A N 1
ATOM 962 C CA . GLU A 1 122 ? -7.265 -0.846 4.204 1.00 91.81 122 GLU A CA 1
ATOM 963 C C . GLU A 1 122 ? -8.578 -0.112 4.490 1.00 91.81 122 GLU A C 1
ATOM 965 O O . GLU A 1 122 ? -9.217 0.405 3.571 1.00 91.81 122 GLU A O 1
ATOM 970 N N . ILE A 1 123 ? -8.995 -0.106 5.754 1.00 92.19 123 ILE A N 1
ATOM 971 C CA . ILE A 1 123 ? -10.268 0.431 6.225 1.00 92.19 123 ILE A CA 1
ATOM 972 C C . ILE A 1 123 ? -10.035 1.279 7.472 1.00 92.19 123 ILE A C 1
ATOM 974 O O . ILE A 1 123 ? -9.046 1.100 8.178 1.00 92.19 123 ILE A O 1
ATOM 978 N N . ASP A 1 124 ? -10.950 2.193 7.749 1.00 92.81 124 ASP A N 1
ATOM 979 C CA . ASP A 1 124 ? -10.915 2.941 8.995 1.00 92.81 124 ASP A CA 1
ATOM 980 C C . ASP A 1 124 ? -11.398 2.027 10.125 1.00 92.81 124 ASP A C 1
ATOM 982 O O . ASP A 1 124 ? -12.365 1.268 9.964 1.00 92.81 124 ASP A O 1
ATOM 986 N N . ILE A 1 125 ? -10.710 2.084 11.260 1.00 92.56 125 ILE A N 1
ATOM 987 C CA . ILE A 1 125 ? -11.001 1.289 12.447 1.00 92.56 125 ILE A CA 1
ATOM 988 C C . ILE A 1 125 ? -11.163 2.247 13.621 1.00 92.56 125 ILE A C 1
ATOM 990 O O . ILE A 1 125 ? -10.328 3.107 13.875 1.00 92.56 125 ILE A O 1
ATOM 994 N N . VAL A 1 126 ? -12.250 2.079 14.363 1.00 92.56 126 VAL A N 1
ATOM 995 C CA . VAL A 1 126 ? -12.469 2.759 15.631 1.00 92.56 126 VAL A CA 1
ATOM 996 C C . VAL A 1 126 ? -12.538 1.734 16.740 1.00 92.56 126 VAL A C 1
ATOM 998 O O . VAL A 1 126 ? -13.323 0.785 16.671 1.00 92.56 126 VAL A O 1
ATOM 1001 N N . THR A 1 127 ? -11.737 1.945 17.777 1.00 92.50 127 THR A N 1
ATOM 1002 C CA . THR A 1 127 ? -11.730 1.114 18.976 1.00 92.50 127 THR A CA 1
ATOM 1003 C C . THR A 1 127 ? -12.046 1.942 20.213 1.00 92.50 127 THR A C 1
ATOM 1005 O O . THR A 1 127 ? -11.590 3.072 20.375 1.00 92.50 127 THR A O 1
ATOM 1008 N N . THR A 1 128 ? -12.875 1.393 21.097 1.00 90.56 128 THR A N 1
ATOM 1009 C CA . THR A 1 128 ? -13.168 2.004 22.398 1.00 90.56 128 THR A CA 1
ATOM 1010 C C . THR A 1 128 ? -13.453 0.929 23.431 1.00 90.56 128 THR A C 1
ATOM 1012 O O . THR A 1 128 ? -14.066 -0.096 23.127 1.00 90.56 128 THR A O 1
ATOM 1015 N N . TYR A 1 129 ? -13.049 1.178 24.671 1.00 88.44 129 TYR A N 1
ATOM 1016 C CA . TYR A 1 129 ? -13.396 0.314 25.793 1.00 88.44 129 TYR A CA 1
ATOM 1017 C C . TYR A 1 129 ? -14.746 0.732 26.370 1.00 88.44 129 TYR A C 1
ATOM 1019 O O . TYR A 1 129 ? -14.963 1.907 26.669 1.00 88.44 129 TYR A O 1
ATOM 1027 N N . ILE A 1 130 ? -15.655 -0.227 26.530 1.00 84.06 130 ILE A N 1
ATOM 1028 C CA . ILE A 1 130 ? -16.977 -0.009 27.116 1.00 84.06 130 ILE A CA 1
ATOM 1029 C C . ILE A 1 130 ? -17.009 -0.632 28.506 1.00 84.06 130 ILE A C 1
ATOM 1031 O O . ILE A 1 130 ? -17.060 -1.847 28.671 1.00 84.06 130 ILE A O 1
ATOM 1035 N N . ILE A 1 131 ? -16.989 0.229 29.518 1.00 76.56 131 ILE A N 1
ATOM 1036 C CA . ILE A 1 131 ? -17.009 -0.171 30.933 1.00 76.56 131 ILE A CA 1
ATOM 1037 C C . ILE A 1 131 ? -18.456 -0.400 31.415 1.00 76.56 131 ILE A C 1
ATOM 1039 O O . ILE A 1 131 ? -18.699 -1.015 32.451 1.00 76.56 131 ILE A O 1
ATOM 1043 N N . GLU A 1 132 ? -19.436 0.080 30.651 1.00 73.31 132 GLU A N 1
ATOM 1044 C CA . GLU A 1 132 ? -20.847 0.081 31.020 1.00 73.31 132 GLU A CA 1
ATOM 1045 C C . GLU A 1 132 ? -21.593 -1.156 30.526 1.00 73.31 132 GLU A C 1
ATOM 1047 O O . GLU A 1 132 ? -21.193 -1.836 29.580 1.00 73.31 132 GLU A O 1
ATOM 1052 N N . ASN A 1 133 ? -22.728 -1.435 31.166 1.00 73.31 133 ASN A N 1
ATOM 1053 C CA . ASN A 1 133 ? -23.569 -2.549 30.767 1.00 73.31 133 ASN A CA 1
ATOM 1054 C C . ASN A 1 133 ? -24.285 -2.214 29.451 1.00 73.31 133 ASN A C 1
ATOM 1056 O O . ASN A 1 133 ? -25.159 -1.347 29.404 1.00 73.31 133 ASN A O 1
ATOM 1060 N N . ILE A 1 134 ? -23.899 -2.903 28.380 1.00 76.94 134 ILE A N 1
ATOM 1061 C CA . ILE A 1 134 ? -24.399 -2.631 27.035 1.00 76.94 134 ILE A CA 1
ATOM 1062 C C . ILE A 1 134 ? -25.860 -3.086 26.903 1.00 76.94 134 ILE A C 1
ATOM 1064 O O . ILE A 1 134 ? -26.177 -4.238 27.218 1.00 76.94 134 ILE A O 1
ATOM 1068 N N . PRO A 1 135 ? -26.770 -2.231 26.396 1.00 74.31 135 PRO A N 1
ATOM 1069 C CA . PRO A 1 135 ? -28.158 -2.621 26.203 1.00 74.31 135 PRO A CA 1
ATOM 1070 C C . PRO A 1 135 ? -28.297 -3.741 25.153 1.00 74.31 135 PRO A C 1
ATOM 1072 O O . PRO A 1 135 ? -27.550 -3.776 24.171 1.00 74.31 135 PRO A O 1
ATOM 1075 N N . PRO A 1 136 ? -29.297 -4.634 25.284 1.00 77.12 136 PRO A N 1
ATOM 1076 C CA . PRO A 1 136 ? -29.575 -5.646 24.269 1.00 77.12 136 PRO A CA 1
ATOM 1077 C C . PRO A 1 136 ? -29.792 -5.014 22.884 1.00 77.12 136 PRO A C 1
ATOM 1079 O O . PRO A 1 136 ? -30.513 -4.018 22.747 1.00 77.12 136 PRO A O 1
ATOM 1082 N N . GLY A 1 137 ? -29.160 -5.591 21.858 1.00 81.69 137 GLY A N 1
ATOM 1083 C CA . GLY A 1 137 ? -29.234 -5.095 20.479 1.00 81.69 137 GLY A CA 1
ATOM 1084 C C . GLY A 1 137 ? -28.472 -3.787 20.232 1.00 81.69 137 GLY A C 1
ATOM 1085 O O . GLY A 1 137 ? -28.780 -3.075 19.279 1.00 81.69 137 GLY A O 1
ATOM 1086 N N . PHE A 1 138 ? -27.514 -3.426 21.092 1.00 85.12 138 PHE A N 1
ATOM 1087 C CA . PHE A 1 138 ? -26.657 -2.254 20.892 1.00 85.12 138 PHE A CA 1
ATOM 1088 C C . PHE A 1 138 ? -25.907 -2.289 19.557 1.00 85.12 138 PHE A C 1
ATOM 1090 O O . PHE A 1 138 ? -25.936 -1.299 18.833 1.00 85.12 138 PHE A O 1
ATOM 1097 N N . GLU A 1 139 ? -25.304 -3.427 19.201 1.00 86.69 139 GLU A N 1
ATOM 1098 C CA . GLU A 1 139 ? -24.575 -3.592 17.936 1.00 86.69 139 GLU A CA 1
ATOM 1099 C C . GLU A 1 139 ? -25.477 -3.326 16.725 1.00 86.69 139 GLU A C 1
ATOM 1101 O O . GLU A 1 139 ? -25.107 -2.560 15.840 1.00 86.69 139 GLU A O 1
ATOM 1106 N N . ASP A 1 140 ? -26.693 -3.880 16.718 1.00 87.19 140 ASP A N 1
ATOM 1107 C CA . ASP A 1 140 ? -27.656 -3.693 15.627 1.00 87.19 140 ASP A CA 1
ATOM 1108 C C . ASP A 1 140 ? -28.126 -2.238 15.520 1.00 87.19 140 ASP A C 1
ATOM 1110 O O . ASP A 1 140 ? -28.229 -1.682 14.424 1.00 87.19 140 ASP A O 1
ATOM 1114 N N . LYS A 1 141 ? -28.368 -1.584 16.663 1.00 86.69 141 LYS A N 1
ATOM 1115 C CA . LYS A 1 141 ? -28.711 -0.154 16.712 1.00 86.69 141 LYS A CA 1
ATOM 1116 C C . LYS A 1 141 ? -27.564 0.712 16.197 1.00 86.69 141 LYS A C 1
ATOM 1118 O O . LYS A 1 141 ? -27.815 1.673 15.468 1.00 86.69 141 LYS A O 1
ATOM 1123 N N . LEU A 1 142 ? -26.327 0.369 16.554 1.00 87.75 142 LEU A N 1
ATOM 1124 C CA . LEU A 1 142 ? -25.138 1.095 16.127 1.00 87.75 142 LEU A CA 1
ATOM 1125 C C . LEU A 1 142 ? -24.912 0.927 14.620 1.00 87.75 142 LEU A C 1
ATOM 1127 O O . LEU A 1 142 ? -24.779 1.928 13.919 1.00 87.75 142 LEU A O 1
ATOM 1131 N N . LYS A 1 143 ? -25.000 -0.306 14.102 1.00 88.19 143 LYS A N 1
ATOM 1132 C CA . LYS A 1 143 ? -24.972 -0.604 12.658 1.00 88.19 143 LYS A CA 1
ATOM 1133 C C . LYS A 1 143 ? -26.055 0.170 11.905 1.00 88.19 143 LYS A C 1
ATOM 1135 O O . LYS A 1 143 ? -25.773 0.809 10.897 1.00 88.19 143 LYS A O 1
ATOM 1140 N N . SER A 1 144 ? -27.286 0.195 12.422 1.00 86.25 144 SER A N 1
ATOM 1141 C CA . SER A 1 144 ? -28.388 0.934 11.794 1.00 86.25 144 SER A CA 1
ATOM 1142 C C . SER A 1 144 ? -28.151 2.446 11.735 1.00 86.25 144 SER A C 1
ATOM 1144 O O . SER A 1 144 ? -28.619 3.078 10.790 1.00 86.25 144 SER A O 1
ATOM 1146 N N . ARG A 1 145 ? -27.474 3.040 12.728 1.00 86.00 145 ARG A N 1
ATOM 1147 C CA . ARG A 1 145 ? -27.161 4.479 12.733 1.00 86.00 145 ARG A CA 1
ATOM 1148 C C . ARG A 1 145 ? -25.946 4.836 11.886 1.00 86.00 145 ARG A C 1
ATOM 1150 O O . ARG A 1 145 ? -25.939 5.912 11.297 1.00 86.00 145 ARG A O 1
ATOM 1157 N N . LEU A 1 146 ? -24.936 3.970 11.854 1.00 84.25 146 LEU A N 1
ATOM 1158 C CA . LEU A 1 146 ? -23.706 4.183 11.087 1.00 84.25 146 LEU A CA 1
ATOM 1159 C C . LEU A 1 146 ? -23.869 3.845 9.595 1.00 84.25 146 LEU A C 1
ATOM 1161 O O . LEU A 1 146 ? -23.073 4.290 8.775 1.00 84.25 146 LEU A O 1
ATOM 1165 N N . GLY A 1 147 ? -24.926 3.114 9.233 1.00 78.62 147 GLY A N 1
ATOM 1166 C CA . GLY A 1 147 ? -25.237 2.735 7.857 1.00 78.62 147 GLY A CA 1
ATOM 1167 C C . GLY A 1 147 ? -24.807 1.303 7.523 1.00 78.62 147 GLY A C 1
ATOM 1168 O O . GLY A 1 147 ? -23.977 0.697 8.193 1.00 78.62 147 GLY A O 1
ATOM 1169 N N . GLY A 1 148 ? -25.393 0.739 6.462 1.00 68.06 148 GLY A N 1
ATOM 1170 C CA . GLY A 1 148 ? -25.309 -0.694 6.129 1.00 68.06 148 GLY A CA 1
ATOM 1171 C C . GLY A 1 148 ? -23.943 -1.228 5.671 1.00 68.06 148 GLY A C 1
ATOM 1172 O O . GLY A 1 148 ? -23.852 -2.395 5.302 1.00 68.06 148 GLY A O 1
ATOM 1173 N N . HIS A 1 149 ? -22.890 -0.410 5.679 1.00 81.62 149 HIS A N 1
ATOM 1174 C CA . HIS A 1 149 ? -21.535 -0.794 5.259 1.00 81.62 149 HIS A CA 1
ATOM 1175 C C . HIS A 1 149 ? -20.514 -0.686 6.395 1.00 81.62 149 HIS A C 1
ATOM 1177 O O . HIS A 1 149 ? -19.332 -0.455 6.149 1.00 81.62 149 HIS A O 1
ATOM 1183 N N . VAL A 1 150 ? -20.980 -0.840 7.634 1.00 88.12 150 VAL A N 1
ATOM 1184 C CA . VAL A 1 150 ? -20.146 -0.790 8.832 1.00 88.12 150 VAL A CA 1
ATOM 1185 C C . VAL A 1 150 ? -20.186 -2.134 9.538 1.00 88.12 150 VAL A C 1
ATOM 1187 O O . VAL A 1 150 ? -21.259 -2.674 9.819 1.00 88.12 150 VAL A O 1
ATOM 1190 N N . ASP A 1 151 ? -19.007 -2.665 9.835 1.00 90.38 151 ASP A N 1
ATOM 1191 C CA . ASP A 1 151 ? -18.869 -3.809 10.719 1.00 90.38 151 ASP A CA 1
ATOM 1192 C C . ASP A 1 151 ? -18.689 -3.323 12.157 1.00 90.38 151 ASP A C 1
ATOM 1194 O O . ASP A 1 151 ? -17.912 -2.408 12.427 1.00 90.38 151 ASP A O 1
ATOM 1198 N N . VAL A 1 152 ? -19.438 -3.923 13.075 1.00 90.44 152 VAL A N 1
ATOM 1199 C CA . VAL A 1 152 ? -19.404 -3.602 14.503 1.00 90.44 152 VAL A CA 1
ATOM 1200 C C . VAL A 1 152 ? -19.285 -4.918 15.240 1.00 90.44 152 VAL A C 1
ATOM 1202 O O . VAL A 1 152 ? -20.126 -5.802 15.057 1.00 90.44 152 VAL A O 1
ATOM 1205 N N . GLN A 1 153 ? -18.250 -5.015 16.063 1.00 90.75 153 GLN A N 1
ATOM 1206 C CA . GLN A 1 153 ? -17.930 -6.178 16.872 1.00 90.75 153 GLN A CA 1
ATOM 1207 C C . GLN A 1 153 ? -17.700 -5.721 18.309 1.00 90.75 153 GLN A C 1
ATOM 1209 O O . GLN A 1 153 ? -16.924 -4.795 18.547 1.00 90.75 153 GLN A O 1
ATOM 1214 N N . PHE A 1 154 ? -18.363 -6.366 19.265 1.00 89.19 154 PHE A N 1
ATOM 1215 C CA . PHE A 1 154 ? -18.118 -6.135 20.682 1.00 89.19 154 PHE A CA 1
ATOM 1216 C C . PHE A 1 154 ? -17.615 -7.411 21.351 1.00 89.19 154 PHE A C 1
ATOM 1218 O O . PHE A 1 154 ? -18.322 -8.419 21.425 1.00 89.19 154 PHE A O 1
ATOM 1225 N N . ASP A 1 155 ? -16.392 -7.358 21.869 1.00 88.44 155 ASP A N 1
ATOM 1226 C CA . ASP A 1 155 ? -15.827 -8.437 22.664 1.00 88.44 155 ASP A CA 1
ATOM 1227 C C . ASP A 1 155 ? -16.161 -8.224 24.144 1.00 88.44 155 ASP A C 1
ATOM 1229 O O . ASP A 1 155 ? -15.630 -7.339 24.815 1.00 88.44 155 ASP A O 1
ATOM 1233 N N . ARG A 1 156 ? -17.042 -9.081 24.669 1.00 84.81 156 ARG A N 1
ATOM 1234 C CA . ARG A 1 156 ? -17.486 -9.042 26.070 1.00 84.81 156 ARG A CA 1
ATOM 1235 C C . ARG A 1 156 ? -16.389 -9.406 27.070 1.00 84.81 156 ARG A C 1
ATOM 1237 O O . ARG A 1 156 ? -16.523 -9.053 28.235 1.00 84.81 156 ARG A O 1
ATOM 1244 N N . ASN A 1 157 ? -15.350 -10.129 26.650 1.00 85.75 157 ASN A N 1
ATOM 1245 C CA . ASN A 1 157 ? -14.269 -10.547 27.544 1.00 85.75 157 ASN A CA 1
ATOM 1246 C C . ASN A 1 157 ? -13.273 -9.410 27.776 1.00 85.75 157 ASN A C 1
ATOM 1248 O O . ASN A 1 157 ? -12.762 -9.249 28.881 1.00 85.75 157 ASN A O 1
ATOM 1252 N N . THR A 1 158 ? -12.998 -8.636 26.727 1.00 86.75 158 THR A N 1
ATOM 1253 C CA . THR A 1 158 ? -12.048 -7.515 26.750 1.00 86.75 158 THR A CA 1
ATOM 1254 C C . THR A 1 158 ? -12.735 -6.158 26.891 1.00 86.75 158 THR A C 1
ATOM 1256 O O . THR A 1 158 ? -12.059 -5.137 27.011 1.00 86.75 158 THR A O 1
ATOM 1259 N N . SER A 1 159 ? -14.072 -6.136 26.892 1.00 88.12 159 SER A N 1
ATOM 1260 C CA . SER A 1 159 ? -14.890 -4.922 26.865 1.00 88.12 159 SER A CA 1
ATOM 1261 C C . SER A 1 159 ? -14.549 -3.996 25.691 1.00 88.12 159 SER A C 1
ATOM 1263 O O . SER A 1 159 ? -14.727 -2.782 25.783 1.00 88.12 159 SER A O 1
ATOM 1265 N N . LEU A 1 160 ? -14.055 -4.552 24.583 1.00 90.19 160 LEU A N 1
ATOM 1266 C CA . LEU A 1 160 ? -13.596 -3.792 23.427 1.00 90.19 160 LEU A CA 1
ATOM 1267 C C . LEU A 1 160 ? -14.694 -3.723 22.365 1.00 90.19 160 LEU A C 1
ATOM 1269 O O . LEU A 1 160 ? -15.126 -4.744 21.829 1.00 90.19 160 LEU A O 1
ATOM 1273 N N . LEU A 1 161 ? -15.118 -2.507 22.028 1.00 90.75 161 LEU A N 1
ATOM 1274 C CA . LEU A 1 161 ? -15.912 -2.241 20.836 1.00 90.75 161 LEU A CA 1
ATOM 1275 C C . LEU A 1 161 ? -14.975 -1.903 19.685 1.00 90.75 161 LEU A C 1
ATOM 1277 O O . LEU A 1 161 ? -14.184 -0.966 19.783 1.00 90.75 161 LEU A O 1
ATOM 1281 N N . ARG A 1 162 ? -15.121 -2.632 18.582 1.00 93.25 162 ARG A N 1
ATOM 1282 C CA . ARG A 1 162 ? -14.441 -2.381 17.318 1.00 93.25 162 ARG A CA 1
ATOM 1283 C C . ARG A 1 162 ? -15.472 -2.066 16.243 1.00 93.25 162 ARG A C 1
ATOM 1285 O O . ARG A 1 162 ? -16.382 -2.853 15.990 1.00 93.25 162 ARG A O 1
ATOM 1292 N N . ILE A 1 163 ? -15.309 -0.921 15.600 1.00 92.38 163 ILE A N 1
ATOM 1293 C CA . ILE A 1 163 ? -16.106 -0.472 14.460 1.00 92.38 163 ILE A CA 1
ATOM 1294 C C . ILE A 1 163 ? -15.156 -0.373 13.275 1.00 92.38 163 ILE A C 1
ATOM 1296 O O . ILE A 1 163 ? -14.089 0.216 13.406 1.00 92.38 163 ILE A O 1
ATOM 1300 N N . SER A 1 164 ? -15.513 -0.930 12.123 1.00 92.50 164 SER A N 1
ATOM 1301 C CA . SER A 1 164 ? -14.676 -0.812 10.930 1.00 92.50 164 SER A CA 1
ATOM 1302 C C . SER A 1 164 ? -15.484 -0.622 9.655 1.00 92.50 164 SER A C 1
ATOM 1304 O O . SER A 1 164 ? -16.479 -1.317 9.442 1.00 92.50 164 SER A O 1
ATOM 1306 N N . ALA A 1 165 ? -15.048 0.305 8.801 1.00 92.12 165 ALA A N 1
ATOM 1307 C CA . ALA A 1 165 ? -15.655 0.569 7.497 1.00 92.12 165 ALA A CA 1
ATOM 1308 C C . ALA A 1 165 ? -14.659 1.229 6.533 1.00 92.12 165 ALA A C 1
ATOM 1310 O O . ALA A 1 165 ? -13.612 1.715 6.940 1.00 92.12 165 ALA A O 1
ATOM 1311 N N . TYR A 1 166 ? -14.992 1.279 5.240 1.00 86.62 166 TYR A N 1
ATOM 1312 C CA . TYR A 1 166 ? -14.111 1.866 4.217 1.00 86.62 166 TYR A CA 1
ATOM 1313 C C . TYR A 1 166 ? -13.808 3.359 4.432 1.00 86.62 166 TYR A C 1
ATOM 1315 O O . TYR A 1 166 ? -12.755 3.854 4.021 1.00 86.62 166 TYR A O 1
ATOM 1323 N N . GLU A 1 167 ? -14.757 4.080 5.019 1.00 86.75 167 GLU A N 1
ATOM 1324 C CA . GLU A 1 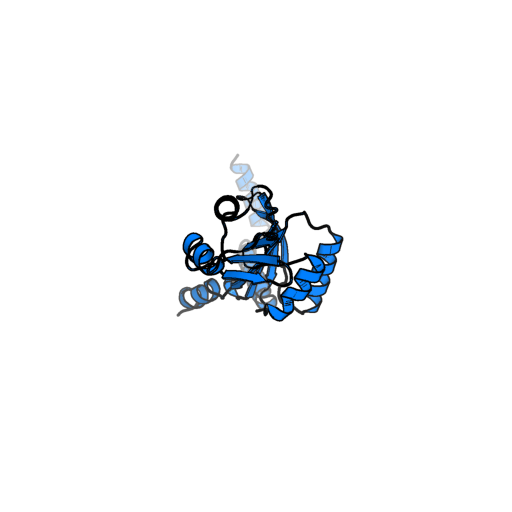167 ? -14.625 5.488 5.361 1.00 86.75 167 GLU A CA 1
ATOM 1325 C C . GLU A 1 167 ? -15.498 5.771 6.578 1.00 86.75 167 GLU A C 1
ATOM 1327 O O . GLU A 1 167 ? -16.687 5.441 6.583 1.00 86.75 167 GLU A O 1
ATOM 1332 N N . LEU A 1 168 ? -14.892 6.335 7.616 1.00 88.50 168 LEU A N 1
ATOM 1333 C CA . LEU A 1 168 ? -15.547 6.677 8.865 1.00 88.50 168 LEU A CA 1
ATOM 1334 C C . LEU A 1 168 ? -15.337 8.161 9.178 1.00 88.50 168 LEU A C 1
ATOM 1336 O O . LEU A 1 168 ? -14.225 8.682 9.121 1.00 88.50 168 LEU A O 1
ATOM 1340 N N . ASP A 1 169 ? -16.417 8.842 9.556 1.00 87.88 169 ASP A N 1
ATOM 1341 C CA . ASP A 1 169 ? -16.336 10.195 10.100 1.00 87.88 169 ASP A CA 1
ATOM 1342 C C . ASP A 1 169 ? -16.116 10.108 11.615 1.00 87.88 169 ASP A C 1
ATOM 1344 O O . ASP A 1 169 ? -17.018 9.755 12.380 1.00 87.88 169 ASP A O 1
ATOM 1348 N N . GLU A 1 170 ? -14.898 10.438 12.041 1.00 87.81 170 GLU A N 1
ATOM 1349 C CA . GLU A 1 170 ? -14.475 10.464 13.443 1.00 87.81 170 GLU A CA 1
ATOM 1350 C C . GLU A 1 170 ? -15.445 11.253 14.334 1.00 87.81 170 GLU A C 1
ATOM 1352 O O . GLU A 1 170 ? -15.847 10.777 15.398 1.00 87.81 170 GLU A O 1
ATOM 1357 N N . LYS A 1 171 ? -15.894 12.432 13.882 1.00 88.81 171 LYS A N 1
ATOM 1358 C CA . LYS A 1 171 ? -16.798 13.290 14.661 1.00 88.81 171 LYS A CA 1
ATOM 1359 C C . LYS A 1 171 ? -18.182 12.672 14.760 1.00 88.81 171 LYS A C 1
ATOM 1361 O O . LYS A 1 171 ? -18.803 12.718 15.822 1.00 88.81 171 LYS A O 1
ATOM 1366 N N . GLN A 1 172 ? -18.664 12.099 13.660 1.00 88.62 172 GLN A N 1
ATOM 1367 C CA . GLN A 1 172 ? -19.961 11.434 13.629 1.00 88.62 172 GLN A CA 1
ATOM 1368 C C . GLN A 1 172 ? -19.975 10.216 14.558 1.00 88.62 172 GLN A C 1
ATOM 1370 O O . GLN A 1 172 ? -20.919 10.056 15.332 1.00 88.62 172 GLN A O 1
ATOM 1375 N N . ILE A 1 173 ? -18.934 9.380 14.513 1.00 88.75 173 ILE A N 1
ATOM 1376 C CA . ILE A 1 173 ? -18.821 8.204 15.380 1.00 88.75 173 ILE A CA 1
ATOM 1377 C C . ILE A 1 173 ? -18.761 8.623 16.835 1.00 88.75 173 ILE A C 1
ATOM 1379 O O . ILE A 1 173 ? -19.522 8.095 17.641 1.00 88.75 173 ILE A O 1
ATOM 1383 N N . PHE A 1 174 ? -17.900 9.583 17.165 1.00 88.94 174 PHE A N 1
ATOM 1384 C CA . PHE A 1 174 ? -17.771 10.069 18.528 1.00 88.94 174 PHE A CA 1
ATOM 1385 C C . PHE A 1 174 ? -19.118 10.568 19.069 1.00 88.94 174 PHE A C 1
ATOM 1387 O O . PHE A 1 174 ? -19.553 10.136 20.134 1.00 88.94 174 PHE A O 1
ATOM 1394 N N . PHE A 1 175 ? -19.840 11.381 18.290 1.00 88.00 175 PHE A N 1
ATOM 1395 C CA . PHE A 1 175 ? -21.169 11.866 18.663 1.00 88.00 175 PHE A CA 1
ATOM 1396 C C . PHE A 1 175 ? -22.187 10.731 18.831 1.00 88.00 175 PHE A C 1
ATOM 1398 O O . PHE A 1 175 ? -22.986 10.731 19.768 1.00 88.00 175 PHE A O 1
ATOM 1405 N N . ILE A 1 176 ? -22.191 9.745 17.932 1.00 88.00 176 ILE A N 1
ATOM 1406 C CA . ILE A 1 176 ? -23.088 8.591 18.044 1.00 88.00 176 ILE A CA 1
ATOM 1407 C C . ILE A 1 176 ? -22.767 7.799 19.309 1.00 88.00 176 ILE A C 1
ATOM 1409 O O . ILE A 1 176 ? -23.688 7.488 20.057 1.00 88.00 176 ILE A O 1
ATOM 1413 N N . LEU A 1 177 ? -21.496 7.510 19.577 1.00 87.56 177 LEU A N 1
ATOM 1414 C CA . LEU A 1 177 ? -21.086 6.742 20.747 1.00 87.56 177 LEU A CA 1
ATOM 1415 C C . LEU A 1 177 ? -21.397 7.476 22.055 1.00 87.56 177 LEU A C 1
ATOM 1417 O O . LEU A 1 177 ? -21.941 6.850 22.959 1.00 87.56 177 LEU A O 1
ATOM 1421 N N . GLN A 1 178 ? -21.180 8.791 22.130 1.00 86.00 178 GLN A N 1
ATOM 1422 C CA . GLN A 1 178 ? -21.570 9.608 23.289 1.00 86.00 178 GLN A CA 1
ATOM 1423 C C . GLN A 1 178 ? -23.082 9.609 23.564 1.00 86.00 178 GLN A C 1
ATOM 1425 O O . GLN A 1 178 ? -23.503 9.794 24.698 1.00 86.00 178 GLN A O 1
ATOM 1430 N N . ASN A 1 179 ? -23.929 9.391 22.551 1.00 83.81 179 ASN A N 1
ATOM 1431 C CA . ASN A 1 179 ? -25.373 9.266 22.782 1.00 83.81 179 ASN A CA 1
ATOM 1432 C C . ASN A 1 179 ? -25.757 7.946 23.470 1.00 83.81 179 ASN A C 1
ATOM 1434 O O . ASN A 1 179 ? -26.873 7.828 23.977 1.00 83.81 179 ASN A O 1
ATOM 1438 N N . TYR A 1 180 ? -24.885 6.939 23.428 1.00 80.06 180 TYR A N 1
ATOM 1439 C CA . TYR A 1 180 ? -25.150 5.616 23.990 1.00 80.06 180 TYR A CA 1
ATOM 1440 C C . TYR A 1 180 ? -24.296 5.284 25.216 1.00 80.06 180 TYR A C 1
ATOM 1442 O O . TYR A 1 180 ? -24.683 4.398 25.973 1.00 80.06 180 TYR A O 1
ATOM 1450 N N . LEU A 1 181 ? -23.156 5.952 25.382 1.00 81.06 181 LEU A N 1
ATOM 1451 C CA . LEU A 1 181 ? -22.129 5.676 26.383 1.00 81.06 181 LEU A CA 1
ATOM 1452 C C . LEU A 1 181 ? -21.801 6.961 27.156 1.00 81.06 181 LEU A C 1
ATOM 1454 O O . LEU A 1 181 ? -21.956 8.056 26.620 1.00 81.06 181 LEU A O 1
ATOM 1458 N N . SER A 1 182 ? -21.326 6.831 28.396 1.00 71.62 182 SER A N 1
ATOM 1459 C CA . SER A 1 182 ? -20.952 7.970 29.254 1.00 71.62 182 SER A CA 1
ATOM 1460 C C . SER A 1 182 ? -19.982 8.992 28.634 1.00 71.62 182 SER A C 1
ATOM 1462 O O . SER A 1 182 ? -19.190 8.691 27.743 1.00 71.62 182 SER A O 1
ATOM 1464 N N . GLU A 1 183 ? -19.976 10.203 29.209 1.00 63.94 183 GLU A N 1
ATOM 1465 C CA . GLU A 1 183 ? -19.217 11.381 28.748 1.00 63.94 183 GLU A CA 1
ATOM 1466 C C . GLU A 1 183 ? -17.682 11.194 28.683 1.00 63.94 183 GLU A C 1
ATOM 1468 O O . GLU A 1 183 ? -17.014 11.936 27.966 1.00 63.94 183 GLU A O 1
ATOM 1473 N N . ASN A 1 184 ? -17.113 10.184 29.356 1.00 68.25 184 ASN A N 1
ATOM 1474 C CA . ASN A 1 184 ? -15.663 9.921 29.418 1.00 68.25 184 ASN A CA 1
ATOM 1475 C C . ASN A 1 184 ? -15.203 8.807 28.458 1.00 68.25 184 ASN A C 1
ATOM 1477 O O . ASN A 1 184 ? -14.438 7.918 28.839 1.00 68.25 184 ASN A O 1
ATOM 1481 N N . LEU A 1 185 ? -15.697 8.822 27.222 1.00 78.44 185 LEU A N 1
ATOM 1482 C CA . LEU A 1 185 ? -15.350 7.826 26.213 1.00 78.44 185 LEU A CA 1
ATOM 1483 C C . LEU A 1 185 ? -13.984 8.120 25.574 1.00 78.44 185 LEU A C 1
ATOM 1485 O O . LEU A 1 185 ? -13.821 9.122 24.875 1.00 78.44 185 LEU A O 1
ATOM 1489 N N . THR A 1 186 ? -13.022 7.214 25.753 1.00 84.12 186 THR A N 1
ATOM 1490 C CA . THR A 1 186 ? -11.749 7.248 25.019 1.00 84.12 186 THR A CA 1
ATOM 1491 C C . THR A 1 186 ? -11.893 6.467 23.721 1.00 84.12 186 THR A C 1
ATOM 1493 O O . THR A 1 186 ? -11.895 5.237 23.729 1.00 84.12 186 THR A O 1
ATOM 1496 N N . VAL A 1 187 ? -11.991 7.193 22.610 1.00 87.25 187 VAL A N 1
ATOM 1497 C CA . VAL A 1 187 ? -12.077 6.620 21.266 1.00 87.25 187 VAL A CA 1
ATOM 1498 C C . VAL A 1 187 ? -10.706 6.695 20.607 1.00 87.25 187 VAL A C 1
ATOM 1500 O O . VAL A 1 187 ? -10.140 7.779 20.490 1.00 87.25 187 VAL A O 1
ATOM 1503 N N . ASN A 1 188 ? -10.184 5.551 20.175 1.00 90.38 188 ASN A N 1
ATOM 1504 C CA . ASN A 1 188 ? -9.015 5.487 19.311 1.00 90.38 188 ASN A CA 1
ATOM 1505 C C . ASN A 1 188 ? -9.479 5.341 17.858 1.00 90.38 188 ASN A C 1
ATOM 1507 O O . ASN A 1 188 ? -10.306 4.478 17.553 1.00 90.38 188 ASN A O 1
ATOM 1511 N N . PHE A 1 189 ? -8.971 6.206 16.983 1.00 90.69 189 PHE A N 1
ATOM 1512 C CA . PHE A 1 189 ? -9.325 6.241 15.570 1.00 90.69 189 PHE A CA 1
ATOM 1513 C C . PHE A 1 189 ? -8.084 5.949 14.730 1.00 90.69 189 PHE A C 1
ATOM 1515 O O . PHE A 1 189 ? -7.141 6.736 14.692 1.00 90.69 189 PHE A O 1
ATOM 1522 N N . GLU A 1 190 ? -8.120 4.838 14.010 1.00 90.81 190 GLU A N 1
ATOM 1523 C CA . GLU A 1 190 ? -7.080 4.404 13.088 1.00 90.81 190 GLU A CA 1
ATOM 1524 C C . GLU A 1 190 ? -7.596 4.591 11.662 1.00 90.81 190 GLU A C 1
ATOM 1526 O O . GLU A 1 190 ? -8.514 3.903 11.207 1.00 90.81 190 GLU A O 1
ATOM 1531 N N . LYS A 1 191 ? -7.025 5.564 10.948 1.00 90.75 191 LYS A N 1
ATOM 1532 C CA . LYS A 1 191 ? -7.357 5.799 9.540 1.00 90.75 191 LYS A CA 1
ATOM 1533 C C . LYS A 1 191 ? -6.764 4.708 8.663 1.00 90.75 191 LYS A C 1
ATOM 1535 O O . LYS A 1 191 ? -5.645 4.250 8.894 1.00 90.75 191 LYS A O 1
ATOM 1540 N N . LYS A 1 192 ? -7.467 4.371 7.583 1.00 92.56 192 LYS A N 1
ATOM 1541 C CA . LYS A 1 192 ? -6.894 3.587 6.492 1.00 92.56 192 LYS A CA 1
ATOM 1542 C C . LYS A 1 192 ? -5.612 4.261 6.017 1.00 92.56 192 LYS A C 1
ATOM 1544 O O . LYS A 1 192 ? -5.592 5.442 5.668 1.00 92.56 192 LYS A O 1
ATOM 1549 N N . ASN A 1 193 ? -4.546 3.487 5.974 1.00 93.25 193 ASN A N 1
ATOM 1550 C CA . ASN A 1 193 ? -3.228 3.970 5.602 1.00 93.25 193 ASN A CA 1
ATOM 1551 C C . ASN A 1 193 ? -2.611 3.136 4.476 1.00 93.25 193 ASN A C 1
ATOM 1553 O O . ASN A 1 193 ? -1.550 3.490 3.984 1.00 93.25 193 ASN A O 1
ATOM 1557 N N . PHE A 1 194 ? -3.270 2.072 4.011 1.00 94.75 194 PHE A N 1
ATOM 1558 C CA . PHE A 1 194 ? -2.753 1.187 2.975 1.00 94.75 194 PHE A CA 1
ATOM 1559 C C . PHE A 1 194 ? -3.707 1.081 1.785 1.00 94.75 194 PHE A C 1
ATOM 1561 O O . PHE A 1 194 ? -4.906 0.838 1.920 1.00 94.75 194 PHE A O 1
ATOM 15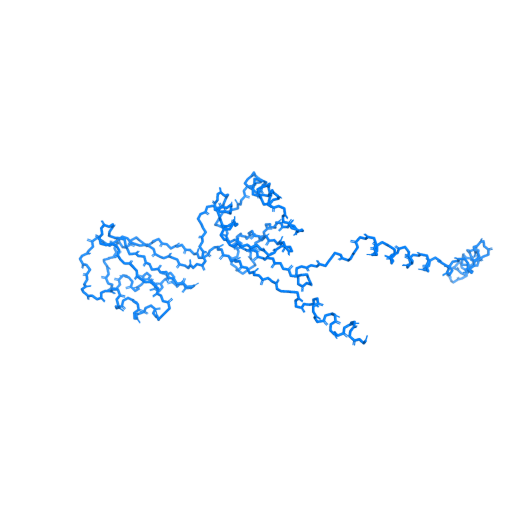68 N N . ASN A 1 195 ? -3.158 1.226 0.579 1.00 94.06 195 ASN A N 1
ATOM 1569 C CA . ASN A 1 195 ? -3.888 1.032 -0.665 1.00 94.06 195 ASN A CA 1
ATOM 1570 C C . ASN A 1 195 ? -3.008 0.331 -1.700 1.00 94.06 195 ASN A C 1
ATOM 1572 O O . ASN A 1 195 ? -1.982 0.865 -2.124 1.00 94.06 195 ASN A O 1
ATOM 1576 N N . MET A 1 196 ? -3.442 -0.841 -2.154 1.00 94.31 196 MET A N 1
ATOM 1577 C CA . MET A 1 196 ? -2.776 -1.605 -3.200 1.00 94.31 196 MET A CA 1
ATOM 1578 C C . MET A 1 196 ? -3.697 -1.768 -4.403 1.00 94.31 196 MET A C 1
ATOM 1580 O O . MET A 1 196 ? -4.837 -2.212 -4.288 1.00 94.31 196 MET A O 1
ATOM 1584 N N . LYS A 1 197 ? -3.184 -1.421 -5.584 1.00 93.25 197 LYS A N 1
ATOM 1585 C CA . LYS A 1 197 ? -3.900 -1.534 -6.852 1.00 93.25 197 LYS A CA 1
ATOM 1586 C C . LYS A 1 197 ? -3.069 -2.309 -7.853 1.00 93.25 197 LYS A C 1
ATOM 1588 O O . LYS A 1 197 ? -1.912 -1.978 -8.111 1.00 93.25 197 LYS A O 1
ATOM 1593 N N . VAL A 1 198 ? -3.703 -3.298 -8.465 1.00 91.75 198 VAL A N 1
ATOM 1594 C CA . VAL A 1 198 ? -3.194 -3.923 -9.680 1.00 91.75 198 VAL A CA 1
ATOM 1595 C C . VAL A 1 198 ? -3.539 -3.013 -10.854 1.00 91.75 198 VAL A C 1
ATOM 1597 O O . VAL A 1 198 ? -4.703 -2.672 -11.065 1.00 91.75 198 VAL A O 1
ATOM 1600 N N . VAL A 1 199 ? -2.523 -2.595 -11.598 1.00 89.75 199 VAL A N 1
ATOM 1601 C CA . VAL A 1 199 ? -2.666 -1.744 -12.778 1.00 89.75 199 VAL A CA 1
ATOM 1602 C C . VAL A 1 199 ? -2.528 -2.631 -14.009 1.00 89.75 199 VAL A C 1
ATOM 1604 O O . VAL A 1 199 ? -1.540 -3.344 -14.161 1.00 89.75 199 VAL A O 1
ATOM 1607 N N . GLY A 1 200 ? -3.536 -2.626 -14.880 1.00 86.19 200 GLY A N 1
ATOM 1608 C CA . GLY A 1 200 ? -3.466 -3.313 -16.171 1.00 86.19 200 GLY A CA 1
ATOM 1609 C C . GLY A 1 200 ? -2.752 -2.465 -17.235 1.00 86.19 200 GLY A C 1
ATOM 1610 O O . GLY A 1 200 ? -2.698 -1.244 -17.095 1.00 86.19 200 GLY A O 1
ATOM 1611 N N . PRO A 1 201 ? -2.265 -3.071 -18.333 1.00 83.81 201 PRO A N 1
ATOM 1612 C CA . PRO A 1 201 ? -1.600 -2.369 -19.435 1.00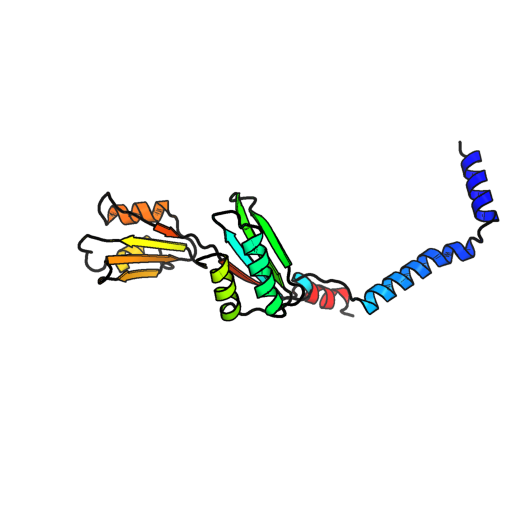 83.81 201 PRO A CA 1
ATOM 1613 C C . PRO A 1 201 ? -2.610 -1.634 -20.336 1.00 83.81 201 PRO A C 1
ATOM 1615 O O . PRO A 1 201 ? -2.706 -1.905 -21.533 1.00 83.81 201 PRO A O 1
ATOM 1618 N N . THR A 1 202 ? -3.434 -0.747 -19.780 1.00 82.12 202 THR A N 1
ATOM 1619 C CA . THR A 1 202 ? -4.546 -0.107 -20.504 1.00 82.12 202 THR A CA 1
ATOM 1620 C C . THR A 1 202 ? -4.058 0.770 -21.655 1.00 82.12 202 THR A C 1
ATOM 1622 O O . THR A 1 202 ? -4.573 0.651 -22.768 1.00 82.12 202 THR A O 1
ATOM 1625 N N . LEU A 1 203 ? -3.018 1.582 -21.434 1.00 77.69 203 LEU A N 1
ATOM 1626 C CA . LEU A 1 203 ? -2.412 2.397 -22.489 1.00 77.69 203 LEU A CA 1
ATOM 1627 C C . LEU A 1 203 ? -1.618 1.543 -23.476 1.00 77.69 203 LEU A C 1
ATOM 1629 O O . LEU A 1 203 ? -1.656 1.803 -24.673 1.00 77.69 203 LEU A O 1
ATOM 1633 N N . GLY A 1 204 ? -0.946 0.491 -23.002 1.00 75.25 204 GLY A N 1
ATOM 1634 C CA . GLY A 1 204 ? -0.220 -0.441 -23.870 1.00 75.25 204 GLY A CA 1
ATOM 1635 C C . GLY A 1 204 ? -1.149 -1.195 -24.818 1.00 75.25 204 GLY A C 1
ATOM 1636 O O . GLY A 1 204 ? -0.843 -1.349 -26.000 1.00 75.25 204 GLY A O 1
ATOM 1637 N N . LYS A 1 205 ? -2.316 -1.610 -24.318 1.00 77.31 205 LYS A N 1
ATOM 1638 C CA . LYS A 1 205 ? -3.364 -2.246 -25.113 1.00 77.31 205 LYS A CA 1
ATOM 1639 C C . LYS A 1 205 ? -3.933 -1.277 -26.148 1.00 77.31 205 LYS A C 1
ATOM 1641 O O . LYS A 1 205 ? -3.908 -1.601 -27.329 1.00 77.31 205 LYS A O 1
ATOM 1646 N N . ALA A 1 206 ? -4.338 -0.076 -25.730 1.00 77.75 206 ALA A N 1
ATOM 1647 C CA . ALA A 1 206 ? -4.843 0.945 -26.647 1.00 77.75 206 ALA A CA 1
ATOM 1648 C C . ALA A 1 206 ? -3.807 1.317 -27.724 1.00 77.75 206 ALA A C 1
ATOM 1650 O O . ALA A 1 206 ? -4.146 1.417 -28.898 1.00 77.75 206 ALA A O 1
ATOM 1651 N N . PHE A 1 207 ? -2.531 1.448 -27.351 1.00 75.06 207 PHE A N 1
ATOM 1652 C CA . PHE A 1 207 ? -1.445 1.735 -28.287 1.00 75.06 207 PHE A CA 1
ATOM 1653 C C . PHE A 1 207 ? -1.240 0.615 -29.314 1.00 75.06 207 PHE A C 1
ATOM 1655 O O . PHE A 1 207 ? -1.052 0.897 -30.494 1.00 75.06 207 PHE A O 1
ATOM 1662 N N . ARG A 1 208 ? -1.310 -0.658 -28.904 1.00 74.94 208 ARG A N 1
ATOM 1663 C CA . ARG A 1 208 ? -1.233 -1.792 -29.840 1.00 74.94 208 ARG A CA 1
ATOM 1664 C C . ARG A 1 208 ? -2.448 -1.848 -30.761 1.00 74.94 208 ARG A C 1
ATOM 1666 O O . ARG A 1 208 ? -2.275 -1.991 -31.962 1.00 74.94 208 ARG A O 1
ATOM 1673 N N . GLU A 1 209 ? -3.648 -1.699 -30.210 1.00 82.25 209 GLU A N 1
ATOM 1674 C CA . GLU A 1 209 ? -4.903 -1.806 -30.963 1.00 82.25 209 GLU A CA 1
ATOM 1675 C C . GLU A 1 209 ? -5.111 -0.646 -31.946 1.00 82.25 209 GLU A C 1
ATOM 1677 O O . GLU A 1 209 ? -5.614 -0.868 -33.040 1.00 82.25 209 GLU A O 1
ATOM 1682 N N . GLN A 1 210 ? -4.714 0.578 -31.586 1.00 81.06 210 GLN A N 1
ATOM 1683 C CA . GLN A 1 210 ? -4.951 1.777 -32.404 1.00 81.06 210 GLN A CA 1
ATOM 1684 C C . GLN A 1 210 ? -3.717 2.235 -33.189 1.00 81.06 210 GLN A C 1
ATOM 1686 O O . GLN A 1 210 ? -3.855 2.849 -34.242 1.00 81.06 210 GLN A O 1
ATOM 1691 N N . GLY A 1 211 ? -2.512 1.984 -32.670 1.00 62.00 211 GLY A N 1
ATOM 1692 C CA . GLY A 1 211 ? -1.254 2.453 -33.259 1.00 62.00 211 GLY A CA 1
ATOM 1693 C C . GLY A 1 211 ? -0.508 1.397 -34.075 1.00 62.00 211 GLY A C 1
ATOM 1694 O O . GLY A 1 211 ? 0.203 1.756 -35.009 1.00 62.00 211 GLY A O 1
ATOM 1695 N N . MET A 1 212 ? -0.665 0.111 -33.742 1.00 64.75 212 MET A N 1
ATOM 1696 C CA . MET A 1 212 ? -0.102 -1.015 -34.509 1.00 64.75 212 MET A CA 1
ATOM 1697 C C . MET A 1 212 ? -1.180 -1.885 -35.170 1.00 64.75 212 MET A C 1
ATOM 1699 O O . MET A 1 212 ? -0.845 -2.843 -35.856 1.00 64.75 212 MET A O 1
ATOM 1703 N N . GLY A 1 213 ? -2.459 -1.563 -34.958 1.00 52.59 213 GLY A N 1
ATOM 1704 C CA . GLY A 1 213 ? -3.600 -2.220 -35.584 1.00 52.59 213 GLY A CA 1
ATOM 1705 C C . GLY A 1 213 ? -3.809 -1.753 -37.022 1.00 52.59 213 GLY A C 1
ATOM 1706 O O . GLY A 1 213 ? -4.741 -0.999 -37.296 1.00 52.59 213 GLY A O 1
ATOM 1707 N N . ALA A 1 214 ? -2.929 -2.220 -37.907 1.00 46.47 214 ALA A N 1
ATOM 1708 C CA . ALA A 1 214 ? -3.181 -2.529 -39.312 1.00 46.47 214 ALA A CA 1
ATOM 1709 C C . ALA A 1 214 ? -2.496 -3.868 -39.615 1.00 46.47 214 ALA A C 1
ATOM 1711 O O . ALA A 1 214 ? -1.293 -3.988 -39.290 1.00 46.47 214 ALA A O 1
#